Protein AF-A0A5N5MEY3-F1 (afdb_monomer_lite)

pLDDT: mean 83.25, std 23.96, range [29.81, 98.88]

Foldseek 3Di:
DAKEKEDAQQAQPDLVSLCVLLCVCVVRVHQKYKYFNNQAAPVCPVVSVVSNVDPQKDKDWQNVAPRRTGIMMIGRPVFKDWDFPDHHPFKTKTFIAGPVCNVAFTEIEMEGDADLDLVSRPVVLVVLLVVLVVCVQHKYKYWYQNNAACDLVQKDADDSDDDPSNNSVVVSCVSSQKAFFAEDEDSFFAWPPDDDRRIMTGNRITMIIHPNNCVQAVPKYKYFYDDDSDRGTMIMIDGDGCPVPDDPPPPPDPPPDDDDDDDDDDDDDDDDDDDDDDDDDDDDDDDDDDDDDDDDDDDD

Sequence (300 aa):
MISIGNWNIRGLNAPQKQKTIHDWVTKNSLDVAGLIETKVTAQKQDTTERNLCLRHWQFFNNTSSSSHGRIMVGWNSQTVQLTCIHSSPQWMTCNMHILHNPTTTPLKLTIVYGDNTTAGREALWEYIERTSVDHSAIPWLIMGDFNAVLSPDDRQGGRQDWCNHHNAFGNTIQEAELFQTPYTGMRYTWHNGHAAETSILRKLDWVFSNSAFYTSWPTAKTHFYPRYASDHSAAVTTLTNTRLGQPIHGESHPKLRSKVESSSEAVSRSSSSMHKPHLQQGQGSRPPMGGSPASGGAAS

Organism: NCBI:txid2182728

Radius of gyration: 29.38 Å; chains: 1; bounding box: 71×93×63 Å

InterPro domains:
  IPR005135 Endonuclease/exonuclease/phosphatase [PF03372] (6-232)
  IPR036691 Endonuclease/exonuclease/phosphatase superfamily [G3DSA:3.60.10.10] (1-239)
  IPR036691 Endonuclease/exonuclease/phosphatase superfamily [SSF56219] (2-239)

Secondary structure (DSSP, 8-state):
-EEEEEEE-S---SHHHHHHHHHHHHHTT-SEEEEE-----GGGHHHHHHHT--TTEEEEE-TTT-TT--EEEEEETTTEEEEEEEE-SSEEEEEEEETT-TTSPPEEEEEEE--SSTGGGHHHHHHHHHHHHHHTTS-EEEEEE-S--SSGGGEESS-----GGGHHHHHHHHHTTPEEPPEEE-SS-EE-S--GGG--EE--EEEEE-HHHHHH-TT-EEEEPPPSSSSBPPEEEEE--GGGS-------------------------------------------------------

Structure (mmCIF, N/CA/C/O backbone):
data_AF-A0A5N5MEY3-F1
#
_entry.id   AF-A0A5N5MEY3-F1
#
loop_
_atom_site.group_PDB
_atom_site.id
_atom_site.type_symbol
_atom_site.label_atom_id
_atom_site.label_alt_id
_atom_site.label_comp_id
_atom_site.label_asym_id
_atom_site.label_entity_id
_atom_site.label_seq_id
_atom_site.pdbx_PDB_ins_code
_atom_site.Cartn_x
_atom_site.Cartn_y
_atom_site.Cartn_z
_atom_site.occupancy
_atom_site.B_iso_or_equiv
_atom_site.auth_seq_id
_atom_site.auth_comp_id
_atom_site.auth_asym_id
_atom_site.auth_atom_id
_atom_site.pdbx_PDB_model_num
ATOM 1 N N . MET A 1 1 ? -16.317 -7.353 11.444 1.00 86.94 1 MET A N 1
ATOM 2 C CA . MET A 1 1 ? -15.124 -7.814 10.694 1.00 86.94 1 MET A CA 1
ATOM 3 C C . MET A 1 1 ? -14.727 -6.641 9.831 1.00 86.94 1 MET A C 1
ATOM 5 O O . MET A 1 1 ? -15.641 -5.970 9.380 1.00 86.94 1 MET A O 1
ATOM 9 N N . ILE A 1 2 ? -13.435 -6.376 9.660 1.00 94.31 2 ILE A N 1
ATOM 10 C CA . ILE A 1 2 ? -12.961 -5.283 8.804 1.00 94.31 2 ILE A CA 1
ATOM 11 C C . ILE A 1 2 ? -11.996 -5.843 7.760 1.00 94.31 2 ILE A C 1
ATOM 13 O O . ILE A 1 2 ? -11.131 -6.644 8.109 1.00 94.31 2 ILE A O 1
ATOM 17 N N . SER A 1 3 ? -12.140 -5.436 6.503 1.00 97.62 3 SER A N 1
ATOM 18 C CA . SER A 1 3 ? -11.304 -5.876 5.382 1.00 97.62 3 SER A CA 1
ATOM 19 C C . SER A 1 3 ? -10.549 -4.697 4.768 1.00 97.62 3 SER A C 1
ATOM 21 O O . SER A 1 3 ? -11.150 -3.737 4.286 1.00 97.62 3 SER A O 1
ATOM 23 N N . ILE A 1 4 ? -9.218 -4.779 4.765 1.00 98.69 4 ILE A N 1
ATOM 24 C CA . ILE A 1 4 ? -8.311 -3.731 4.286 1.00 98.69 4 ILE A CA 1
ATOM 25 C C . ILE A 1 4 ? -7.578 -4.257 3.051 1.00 98.69 4 ILE A C 1
ATOM 27 O O . ILE A 1 4 ? -6.801 -5.206 3.139 1.00 98.69 4 ILE A O 1
ATOM 31 N N . GLY A 1 5 ? -7.839 -3.664 1.890 1.00 98.56 5 GLY A N 1
ATOM 32 C CA . GLY A 1 5 ? -7.157 -3.991 0.642 1.00 98.56 5 GLY A CA 1
ATOM 33 C C . GLY A 1 5 ? -5.951 -3.093 0.370 1.00 98.56 5 GLY A C 1
ATOM 34 O O . GLY A 1 5 ? -5.950 -1.919 0.729 1.00 98.56 5 GLY A O 1
ATOM 35 N N . ASN A 1 6 ? -4.954 -3.623 -0.336 1.00 98.38 6 ASN A N 1
ATOM 36 C CA . ASN A 1 6 ? -3.861 -2.855 -0.928 1.00 98.38 6 ASN A CA 1
ATOM 37 C C . ASN A 1 6 ? -3.519 -3.386 -2.326 1.00 98.38 6 ASN A C 1
ATOM 39 O O . ASN A 1 6 ? -3.374 -4.596 -2.497 1.00 98.38 6 ASN A O 1
ATOM 43 N N . TRP A 1 7 ? -3.339 -2.507 -3.315 1.00 98.62 7 TRP A N 1
ATOM 44 C CA . TRP A 1 7 ? -2.967 -2.924 -4.668 1.00 98.62 7 TRP A CA 1
ATOM 45 C C . TRP A 1 7 ? -2.189 -1.843 -5.437 1.00 98.62 7 TRP A C 1
ATOM 47 O O . TRP A 1 7 ? -2.712 -0.753 -5.680 1.00 98.62 7 TRP A O 1
ATOM 57 N N . ASN A 1 8 ? -0.968 -2.154 -5.896 1.00 98.31 8 ASN A N 1
ATOM 58 C CA . ASN A 1 8 ? -0.339 -1.400 -6.986 1.00 98.31 8 ASN A CA 1
ATOM 59 C C . ASN A 1 8 ? -1.095 -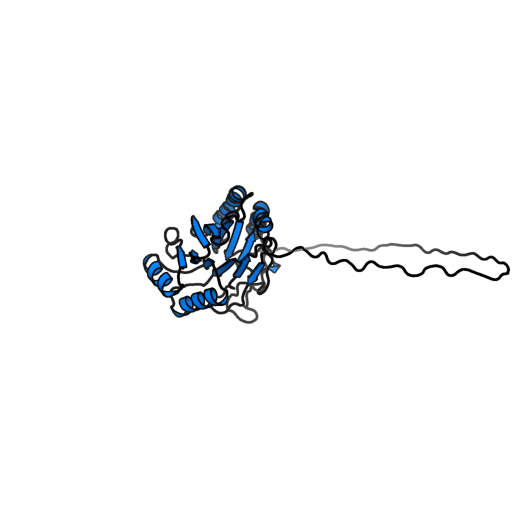1.692 -8.292 1.00 98.31 8 ASN A C 1
ATOM 61 O O . ASN A 1 8 ? -1.062 -2.804 -8.821 1.00 98.31 8 ASN A O 1
ATOM 65 N N . ILE A 1 9 ? -1.823 -0.690 -8.793 1.00 96.75 9 ILE A N 1
ATOM 66 C CA . ILE A 1 9 ? -2.731 -0.827 -9.938 1.00 96.75 9 ILE A CA 1
ATOM 67 C C . ILE A 1 9 ? -2.099 -0.368 -11.259 1.00 96.75 9 ILE A C 1
ATOM 69 O O . ILE A 1 9 ? -2.717 -0.538 -12.309 1.00 96.75 9 ILE A O 1
ATOM 73 N N . ARG A 1 10 ? -0.885 0.212 -11.250 1.00 94.75 10 ARG A N 1
ATOM 74 C CA . ARG A 1 10 ? -0.214 0.804 -12.432 1.00 94.75 10 ARG A CA 1
ATOM 75 C C . ARG A 1 10 ? -1.146 1.684 -13.285 1.00 94.75 10 ARG A C 1
ATOM 77 O O . ARG A 1 10 ? -1.347 1.448 -14.481 1.00 94.75 10 ARG A O 1
ATOM 84 N N . GLY A 1 11 ? -1.718 2.712 -12.678 1.00 94.88 11 GLY A N 1
ATOM 85 C CA . GLY A 1 11 ? -2.562 3.714 -13.323 1.00 94.88 11 GLY A CA 1
ATOM 86 C C . GLY A 1 11 ? -4.061 3.454 -13.161 1.00 94.88 11 GLY A C 1
ATOM 87 O O . GLY A 1 11 ? -4.524 2.342 -13.379 1.00 94.88 11 GLY A O 1
ATOM 88 N N . LEU A 1 12 ? -4.825 4.500 -12.840 1.00 95.75 12 LEU A N 1
ATOM 89 C CA . LEU A 1 12 ? -6.264 4.459 -12.542 1.00 95.75 12 LEU A CA 1
ATOM 90 C C . LEU A 1 12 ? -7.098 5.398 -13.443 1.00 95.75 12 LEU A C 1
ATOM 92 O O . LEU A 1 12 ? -8.306 5.513 -13.287 1.00 95.75 12 LEU A O 1
ATOM 96 N N . ASN A 1 13 ? -6.478 6.054 -14.431 1.00 94.12 13 ASN A N 1
ATOM 97 C CA . ASN A 1 13 ? -7.169 6.974 -15.353 1.00 94.12 13 ASN A CA 1
ATOM 98 C C . ASN A 1 13 ? -8.169 6.275 -16.304 1.00 94.12 13 ASN A C 1
ATOM 100 O O . ASN A 1 13 ? -9.044 6.939 -16.852 1.00 94.12 13 ASN A O 1
ATOM 104 N N . ALA A 1 14 ? -8.016 4.970 -16.556 1.00 96.25 14 ALA A N 1
ATOM 105 C CA . ALA A 1 14 ? -8.842 4.235 -17.517 1.00 96.25 14 ALA A CA 1
ATOM 106 C C . ALA A 1 14 ? -10.164 3.757 -16.875 1.00 96.25 14 ALA A C 1
ATOM 108 O O . ALA A 1 14 ? -10.099 3.074 -15.847 1.00 96.25 14 ALA A O 1
ATOM 109 N N . PRO A 1 15 ? -11.344 3.998 -17.488 1.00 96.62 15 PRO A N 1
ATOM 110 C CA . PRO A 1 15 ? -12.636 3.560 -16.945 1.00 96.62 15 PRO A CA 1
ATOM 111 C C . PRO A 1 15 ? -12.721 2.053 -16.669 1.00 96.62 15 PRO A C 1
ATOM 113 O O . PRO A 1 15 ? -13.314 1.628 -15.682 1.00 96.62 15 PRO A O 1
ATOM 116 N N . GLN A 1 1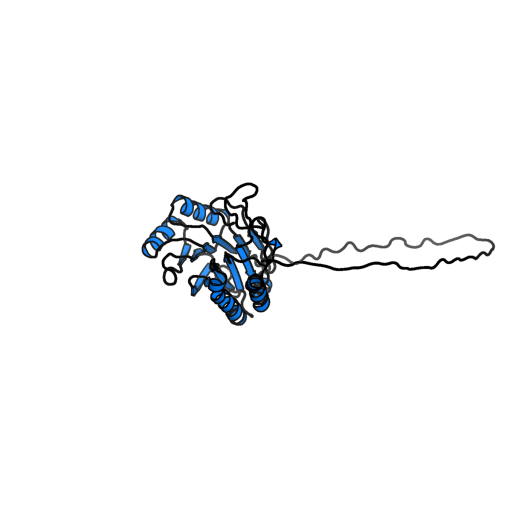6 ? -12.068 1.226 -17.491 1.00 96.44 16 GLN A N 1
ATOM 117 C CA . GLN A 1 16 ? -11.995 -0.221 -17.284 1.00 96.44 16 GLN A CA 1
ATOM 118 C C . GLN A 1 16 ? -11.259 -0.569 -15.981 1.00 96.44 16 GLN A C 1
ATOM 120 O O . GLN A 1 16 ? -11.732 -1.425 -15.240 1.00 96.44 16 GLN A O 1
ATOM 125 N N . LYS A 1 17 ? -10.160 0.130 -15.653 1.00 96.06 17 LYS A N 1
ATOM 126 C CA . LYS A 1 17 ? -9.453 -0.054 -14.374 1.00 96.06 17 LYS A CA 1
ATOM 127 C C . LYS A 1 17 ? -10.241 0.508 -13.189 1.00 96.06 17 LYS A C 1
ATOM 129 O O . LYS A 1 17 ? -10.230 -0.107 -12.129 1.00 96.06 17 LYS A O 1
ATOM 134 N N . GLN A 1 18 ? -10.972 1.611 -13.368 1.00 97.88 18 GLN A N 1
ATOM 135 C CA . GLN A 1 18 ? -11.888 2.146 -12.347 1.00 97.88 18 GLN A CA 1
ATOM 136 C C . GLN A 1 18 ? -12.976 1.115 -12.003 1.00 97.88 18 GLN A C 1
ATOM 138 O O . GLN A 1 18 ? -13.164 0.791 -10.831 1.00 97.88 18 GLN A O 1
ATOM 143 N N . LYS A 1 19 ? -13.589 0.489 -13.021 1.00 97.94 19 LYS A N 1
ATOM 144 C CA . LYS A 1 19 ? -14.508 -0.641 -12.831 1.00 97.94 19 LYS A CA 1
ATOM 145 C C . LYS A 1 19 ? -13.826 -1.835 -12.152 1.00 97.94 19 LYS A C 1
ATOM 147 O O . LYS A 1 19 ? -14.401 -2.421 -11.246 1.00 97.94 19 LYS A O 1
ATOM 152 N N . THR A 1 20 ? -12.600 -2.193 -12.537 1.00 98.12 20 THR A N 1
ATOM 153 C CA . THR A 1 20 ? -11.861 -3.275 -11.865 1.00 98.12 20 THR A CA 1
ATOM 154 C C . THR A 1 20 ? -11.654 -3.010 -10.371 1.00 98.12 20 THR A C 1
ATOM 156 O O . THR A 1 20 ? -11.799 -3.934 -9.574 1.00 98.12 20 THR A O 1
ATOM 159 N N . ILE A 1 21 ? -11.358 -1.768 -9.974 1.00 98.44 21 ILE A N 1
ATOM 160 C CA . ILE A 1 21 ? 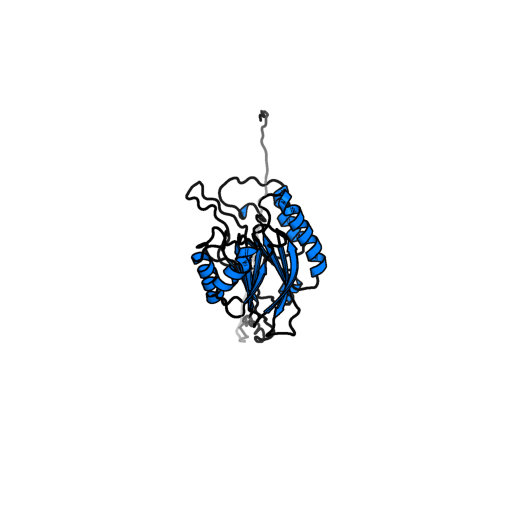-11.257 -1.395 -8.557 1.00 98.44 21 ILE A CA 1
ATOM 161 C C . ILE A 1 21 ? -12.618 -1.478 -7.860 1.00 98.44 21 ILE A C 1
ATOM 163 O O . ILE A 1 21 ? -12.681 -2.060 -6.780 1.00 98.44 21 ILE A O 1
ATOM 167 N N . HIS A 1 22 ? -13.696 -0.980 -8.477 1.00 98.56 22 HIS A N 1
ATOM 168 C CA . HIS A 1 22 ? -15.060 -1.147 -7.961 1.00 98.56 22 HIS A CA 1
ATOM 169 C C . HIS A 1 22 ? -15.382 -2.627 -7.700 1.00 98.56 22 HIS A C 1
ATOM 171 O O . HIS A 1 22 ? -15.713 -3.012 -6.581 1.00 98.56 22 HIS A O 1
ATOM 177 N N . ASP A 1 23 ? -15.204 -3.475 -8.714 1.00 98.38 23 ASP A N 1
ATOM 178 C CA . ASP A 1 23 ? -15.539 -4.896 -8.645 1.00 98.38 23 ASP A CA 1
ATOM 179 C C . ASP A 1 23 ? -14.657 -5.634 -7.621 1.00 98.38 23 ASP A C 1
ATOM 181 O O . ASP A 1 23 ? -15.148 -6.507 -6.906 1.00 98.38 23 ASP A O 1
ATOM 185 N N . TRP A 1 24 ? -13.376 -5.266 -7.489 1.00 98.44 24 TRP A N 1
ATOM 186 C CA . TRP A 1 24 ? -12.479 -5.794 -6.454 1.00 98.44 24 TRP A CA 1
ATOM 187 C C . TRP A 1 24 ? -12.907 -5.377 -5.041 1.00 98.44 24 TRP A C 1
ATOM 189 O O . TRP A 1 24 ? -12.977 -6.236 -4.160 1.00 98.44 24 TRP A O 1
ATOM 199 N N . VAL A 1 25 ? -13.239 -4.101 -4.825 1.00 98.62 25 VAL A N 1
ATOM 200 C CA . VAL A 1 25 ? -13.726 -3.580 -3.539 1.00 98.62 25 VAL A CA 1
ATOM 201 C C . VAL A 1 25 ? -15.030 -4.266 -3.132 1.00 98.62 25 VAL A C 1
ATOM 203 O O . VAL A 1 25 ? -15.124 -4.795 -2.024 1.00 98.62 25 VAL A O 1
ATOM 206 N N . THR A 1 26 ? -16.014 -4.319 -4.034 1.00 98.25 26 THR A N 1
ATOM 207 C CA . THR A 1 26 ? -17.329 -4.916 -3.767 1.00 98.25 26 THR A CA 1
ATOM 208 C C . THR A 1 26 ? -17.238 -6.423 -3.547 1.00 98.25 26 THR A C 1
ATOM 210 O O . THR A 1 26 ? -17.801 -6.929 -2.581 1.00 98.25 26 THR A O 1
ATOM 213 N N . LYS A 1 27 ? -16.500 -7.160 -4.392 1.00 97.81 27 LYS A N 1
ATOM 214 C CA . LYS A 1 27 ? -16.375 -8.626 -4.283 1.00 97.81 27 LYS A CA 1
ATOM 215 C C . LYS A 1 27 ? -15.695 -9.078 -2.989 1.00 97.81 27 LYS A C 1
ATOM 217 O O . LYS A 1 27 ? -16.004 -10.159 -2.498 1.00 97.81 27 LYS A O 1
ATOM 222 N N . ASN A 1 28 ? -14.763 -8.283 -2.465 1.00 97.69 28 ASN A N 1
ATOM 223 C CA . ASN A 1 28 ? -14.044 -8.594 -1.228 1.00 97.69 28 ASN A CA 1
ATOM 224 C C . ASN A 1 28 ? -14.663 -7.940 0.015 1.00 97.69 28 ASN A C 1
ATOM 226 O O . ASN A 1 28 ? -14.117 -8.107 1.105 1.00 97.69 28 ASN A O 1
ATOM 230 N N . SER A 1 29 ? -15.773 -7.207 -0.140 1.00 97.44 29 SER A N 1
ATOM 231 C CA . SER A 1 29 ? -16.411 -6.424 0.925 1.00 97.44 29 SER A CA 1
ATOM 232 C C . SER A 1 29 ? -15.393 -5.579 1.696 1.00 97.44 29 SER A C 1
ATOM 234 O O . SER A 1 29 ? -15.294 -5.681 2.918 1.00 97.44 29 SER A O 1
ATOM 236 N N . LEU A 1 30 ? -14.571 -4.811 0.972 1.00 98.50 30 LEU A N 1
ATOM 237 C CA . LEU A 1 30 ? -13.547 -3.978 1.601 1.00 98.50 30 LEU A CA 1
ATOM 238 C C . LEU A 1 30 ? -14.177 -2.804 2.355 1.00 98.50 30 LEU A C 1
ATOM 240 O O . LEU A 1 30 ? -15.145 -2.198 1.899 1.00 98.50 30 LEU A O 1
ATOM 244 N N . ASP A 1 31 ? -13.560 -2.452 3.476 1.00 98.12 31 ASP A N 1
ATOM 245 C CA . ASP A 1 31 ? -13.840 -1.242 4.248 1.00 98.12 31 ASP A CA 1
ATOM 246 C C . ASP A 1 31 ? -12.818 -0.142 3.954 1.00 98.12 31 ASP A C 1
ATOM 248 O O . ASP A 1 31 ? -13.120 1.040 4.088 1.00 98.12 31 ASP A O 1
ATOM 252 N N . VAL A 1 32 ? -11.603 -0.535 3.558 1.00 98.75 32 VAL A N 1
ATOM 253 C CA . VAL A 1 32 ? -10.487 0.352 3.211 1.00 98.75 32 VAL A CA 1
ATOM 254 C C . VAL A 1 32 ? -9.756 -0.217 1.994 1.00 98.75 32 VAL A C 1
ATOM 256 O O . VAL A 1 32 ? -9.577 -1.431 1.895 1.00 98.75 32 VAL A O 1
ATOM 259 N N . ALA A 1 33 ? -9.305 0.643 1.080 1.00 98.69 33 ALA A N 1
ATOM 260 C CA . ALA A 1 33 ? -8.470 0.268 -0.059 1.00 98.69 33 ALA A CA 1
ATOM 261 C C . ALA A 1 33 ? -7.314 1.261 -0.267 1.00 98.69 33 ALA A C 1
ATOM 263 O O . ALA A 1 33 ? -7.532 2.418 -0.627 1.00 98.69 33 ALA A O 1
ATOM 264 N N . GLY A 1 34 ? -6.080 0.785 -0.093 1.00 98.62 34 GLY A N 1
ATOM 265 C CA . GLY A 1 34 ? -4.868 1.443 -0.576 1.00 98.62 34 GLY A CA 1
ATOM 266 C C . GLY A 1 34 ? -4.642 1.139 -2.059 1.00 98.62 34 GLY A C 1
ATOM 267 O O . GLY A 1 34 ? -4.554 -0.022 -2.458 1.00 98.62 34 GLY A O 1
ATOM 268 N N . LEU A 1 35 ? -4.548 2.177 -2.884 1.00 98.38 35 LEU A N 1
ATOM 269 C CA . LEU A 1 35 ? -4.280 2.091 -4.318 1.00 98.38 35 LEU A CA 1
ATOM 270 C C . LEU A 1 35 ? -2.942 2.772 -4.612 1.00 98.38 35 LEU A C 1
ATOM 272 O O . LEU A 1 35 ? -2.762 3.960 -4.333 1.00 98.38 35 LEU A O 1
ATOM 276 N N . ILE A 1 36 ? -2.009 2.012 -5.179 1.00 97.94 36 ILE A N 1
ATOM 277 C CA . ILE A 1 36 ? -0.628 2.435 -5.437 1.00 97.94 36 ILE A CA 1
ATOM 278 C C . ILE A 1 36 ? -0.389 2.585 -6.947 1.00 97.94 36 ILE A C 1
ATOM 280 O O . ILE A 1 36 ? -1.011 1.910 -7.768 1.00 97.94 36 ILE A O 1
ATOM 284 N N . GLU A 1 37 ? 0.489 3.520 -7.309 1.00 95.81 37 GLU A N 1
ATOM 285 C CA . GLU A 1 37 ? 0.709 4.023 -8.665 1.00 95.81 37 GLU A CA 1
ATOM 286 C C . GLU A 1 37 ? -0.586 4.433 -9.377 1.00 95.81 37 GLU A C 1
ATOM 288 O O . GLU A 1 37 ? -0.791 4.093 -10.542 1.00 95.81 37 GLU A O 1
ATOM 293 N N . THR A 1 38 ? -1.481 5.189 -8.732 1.00 94.81 38 THR A N 1
ATOM 294 C CA . THR A 1 38 ? -2.735 5.582 -9.406 1.00 94.81 38 THR A CA 1
ATOM 295 C C . THR A 1 38 ? -2.487 6.461 -10.639 1.00 94.81 38 THR A C 1
ATOM 297 O O . THR A 1 38 ? -3.263 6.403 -11.595 1.00 94.81 38 THR A O 1
ATOM 300 N N . LYS A 1 39 ? -1.376 7.214 -10.687 1.00 93.25 39 LYS A N 1
ATOM 301 C CA . LYS A 1 39 ? -0.991 8.080 -11.824 1.00 93.25 39 LYS A CA 1
ATOM 302 C C . LYS A 1 39 ? -2.080 9.121 -12.145 1.00 93.25 39 LYS A C 1
ATOM 304 O O . LYS A 1 39 ? -2.206 9.563 -13.289 1.00 93.25 39 LYS A O 1
ATOM 309 N N . VAL A 1 40 ? -2.907 9.471 -11.157 1.00 93.00 40 VAL A N 1
ATOM 310 C CA . VAL A 1 40 ? -3.990 10.454 -11.271 1.00 93.00 40 VAL A CA 1
ATOM 311 C C . VAL A 1 40 ? -3.468 11.806 -10.796 1.00 93.00 40 VAL A C 1
ATOM 313 O O . VAL A 1 40 ? -3.015 11.952 -9.663 1.00 93.00 40 VAL A O 1
ATOM 316 N N . THR A 1 41 ? -3.521 12.810 -11.669 1.00 92.19 41 THR A N 1
ATOM 317 C CA . THR A 1 41 ? -3.127 14.180 -11.315 1.00 92.19 41 THR A CA 1
ATOM 318 C C . THR A 1 41 ? -4.207 14.846 -10.462 1.00 92.19 41 THR A C 1
ATOM 320 O O . THR A 1 41 ? -5.375 14.463 -10.535 1.00 92.19 41 THR A O 1
ATOM 323 N N . ALA A 1 42 ? -3.847 15.881 -9.696 1.00 91.19 42 ALA A N 1
ATOM 324 C CA . ALA A 1 42 ? -4.776 16.602 -8.817 1.00 91.19 42 ALA A CA 1
ATOM 325 C C . ALA A 1 42 ? -6.083 17.024 -9.525 1.00 91.19 42 ALA A C 1
ATOM 327 O O . ALA A 1 42 ? -7.168 16.849 -8.984 1.00 91.19 42 ALA A O 1
ATOM 328 N N . GLN A 1 43 ? -5.994 17.479 -10.781 1.00 91.88 43 GLN A N 1
ATOM 329 C CA . GLN A 1 43 ? -7.139 17.916 -11.595 1.00 91.88 43 GLN A CA 1
ATOM 330 C C . GLN A 1 43 ? -8.117 16.783 -11.962 1.00 91.88 43 GLN A C 1
ATOM 332 O O . GLN A 1 43 ? -9.222 17.054 -12.424 1.00 91.88 43 GLN A O 1
ATOM 337 N N . LYS A 1 44 ? -7.708 15.516 -11.817 1.00 92.81 44 LYS A N 1
ATOM 338 C CA . LYS A 1 44 ? -8.498 14.330 -12.177 1.00 92.81 44 LYS A CA 1
ATOM 339 C C . LYS A 1 44 ? -8.957 13.501 -10.976 1.00 92.81 44 LYS A C 1
ATOM 341 O O . LYS A 1 44 ? -9.685 12.534 -11.206 1.00 92.81 44 LYS A O 1
ATOM 346 N N . GLN A 1 45 ? -8.562 13.844 -9.745 1.00 92.31 45 GLN A N 1
ATOM 347 C CA . GLN A 1 45 ? -8.893 13.051 -8.551 1.00 92.31 45 GLN A CA 1
ATOM 348 C C . GLN A 1 45 ? -10.402 12.971 -8.343 1.00 92.31 45 GLN A C 1
ATOM 350 O O . GLN A 1 45 ? -10.978 11.909 -8.546 1.00 92.31 45 GLN A O 1
ATOM 355 N N . ASP A 1 46 ? -11.045 14.114 -8.121 1.00 93.88 46 ASP A N 1
ATOM 356 C CA . ASP A 1 46 ? -12.495 14.324 -8.083 1.00 93.88 46 ASP A CA 1
ATOM 357 C C . ASP A 1 46 ? -13.307 13.472 -9.076 1.00 93.88 46 ASP A C 1
ATOM 359 O O . ASP A 1 46 ? -14.308 12.847 -8.727 1.00 93.88 46 ASP A O 1
ATOM 363 N N . THR A 1 47 ? -12.899 13.459 -10.347 1.00 96.38 47 THR A N 1
ATOM 364 C CA . THR A 1 47 ? -13.593 12.707 -11.403 1.00 96.38 47 THR A CA 1
ATOM 365 C C . THR A 1 47 ? -13.300 11.212 -11.311 1.00 96.38 47 THR A C 1
ATOM 367 O O . THR A 1 47 ? -14.199 10.401 -11.508 1.00 96.38 47 THR A O 1
ATOM 370 N N . THR A 1 48 ? -12.065 10.834 -10.983 1.00 95.75 48 THR A N 1
ATOM 371 C CA . THR A 1 48 ? -11.671 9.429 -10.814 1.00 95.75 48 THR A CA 1
ATOM 372 C C . THR A 1 48 ? -12.375 8.802 -9.614 1.00 95.75 48 THR A C 1
ATOM 374 O O . THR A 1 48 ? -12.956 7.732 -9.755 1.00 95.75 48 THR A O 1
ATOM 377 N N . GLU A 1 49 ? -12.384 9.485 -8.469 1.00 96.44 49 GLU A N 1
ATOM 378 C CA . GLU A 1 49 ? -13.032 9.054 -7.226 1.00 96.44 49 GLU A CA 1
ATOM 379 C C . GLU A 1 49 ? -14.544 8.854 -7.425 1.00 96.44 49 GLU A C 1
ATOM 381 O O . GLU A 1 49 ? -15.078 7.807 -7.057 1.00 96.44 49 GLU A O 1
ATOM 386 N N . ARG A 1 50 ? -15.230 9.784 -8.111 1.00 96.56 50 ARG A N 1
ATOM 387 C CA . ARG A 1 50 ? -16.644 9.607 -8.501 1.00 96.56 50 ARG A CA 1
ATOM 388 C C . ARG A 1 50 ? -16.848 8.412 -9.435 1.00 96.56 50 ARG A C 1
ATOM 390 O O . ARG A 1 50 ? -17.784 7.643 -9.229 1.00 96.56 50 ARG A O 1
ATOM 397 N N . ASN A 1 51 ? -15.973 8.227 -10.425 1.00 97.44 51 ASN A N 1
ATOM 398 C CA . ASN A 1 51 ? -16.069 7.127 -11.389 1.00 97.44 51 ASN A CA 1
ATOM 399 C C . ASN A 1 51 ? -15.777 5.739 -10.792 1.00 97.44 51 ASN A C 1
ATOM 401 O O . ASN A 1 51 ? -16.129 4.736 -11.412 1.00 97.44 51 ASN A O 1
ATOM 405 N N . LEU A 1 52 ? -15.173 5.649 -9.599 1.00 97.50 52 LEU A N 1
ATOM 406 C CA . LEU A 1 52 ? -15.115 4.388 -8.851 1.00 97.50 52 LEU A CA 1
ATOM 407 C C . LEU A 1 52 ? -16.512 3.918 -8.410 1.00 97.50 52 LEU A C 1
ATOM 409 O O . LEU A 1 52 ? -16.675 2.743 -8.106 1.00 97.50 52 LEU A O 1
ATOM 413 N N . CYS A 1 53 ? -17.522 4.799 -8.379 1.00 97.12 53 CYS A N 1
ATOM 414 C CA . CYS A 1 53 ? -18.919 4.482 -8.047 1.00 97.12 53 CYS A CA 1
ATOM 415 C C . CYS A 1 53 ? -19.132 3.824 -6.664 1.00 97.12 53 CYS A C 1
ATOM 417 O O . CYS A 1 53 ? -20.182 3.234 -6.400 1.00 97.12 53 CYS A O 1
ATOM 419 N N . LEU A 1 54 ? -18.157 3.951 -5.759 1.00 97.62 54 LEU A N 1
ATOM 420 C CA . LEU A 1 54 ? -18.184 3.363 -4.423 1.00 97.62 54 LEU A CA 1
ATOM 421 C C . LEU A 1 54 ? -19.030 4.223 -3.468 1.00 97.62 54 LEU A C 1
ATOM 423 O O . LEU A 1 54 ? -18.643 5.318 -3.058 1.00 97.62 54 LEU A O 1
ATOM 427 N N . ARG A 1 55 ? -20.225 3.735 -3.117 1.00 95.94 55 ARG A N 1
ATOM 428 C CA . ARG A 1 55 ? -21.174 4.463 -2.256 1.00 95.94 55 ARG A CA 1
ATOM 429 C C . ARG A 1 55 ? -20.644 4.609 -0.833 1.00 95.94 55 ARG A C 1
ATOM 431 O O . ARG A 1 55 ? -20.215 3.626 -0.244 1.00 95.94 55 ARG A O 1
ATOM 438 N N . HIS A 1 56 ? -20.762 5.814 -0.276 1.00 96.81 56 HIS A N 1
ATOM 439 C CA . HIS A 1 56 ? -20.255 6.184 1.054 1.00 96.81 56 HIS A CA 1
ATOM 440 C C . HIS A 1 56 ? -18.727 6.116 1.199 1.00 96.81 56 HIS A C 1
ATOM 442 O O . HIS A 1 56 ? -18.219 6.192 2.315 1.00 96.81 56 HIS A O 1
ATOM 448 N N . TRP A 1 57 ? -17.977 6.020 0.097 1.00 98.38 57 TRP A N 1
ATOM 449 C CA . TRP A 1 57 ? -16.523 6.086 0.172 1.00 98.38 57 TRP A CA 1
ATOM 450 C C . TRP A 1 57 ? -16.014 7.525 0.213 1.00 98.38 57 TRP A C 1
ATOM 452 O O . TRP A 1 57 ? -16.533 8.412 -0.465 1.00 98.38 57 TRP A O 1
ATOM 462 N N . GLN A 1 58 ? -14.983 7.734 1.024 1.00 98.31 58 GLN A N 1
ATOM 463 C CA . GLN A 1 58 ? -14.157 8.936 1.073 1.00 98.31 58 GLN A CA 1
ATOM 464 C C . GLN A 1 58 ? -12.719 8.557 0.713 1.00 98.31 58 GLN A C 1
ATOM 466 O O . GLN A 1 58 ? -12.348 7.386 0.817 1.00 98.31 58 GLN A O 1
ATOM 471 N N . PHE A 1 59 ? -11.920 9.529 0.269 1.00 97.56 59 PHE A N 1
ATOM 472 C CA . PHE A 1 59 ? -10.572 9.289 -0.240 1.00 97.56 59 PHE A CA 1
ATOM 473 C C . PHE A 1 59 ? -9.572 10.330 0.270 1.00 97.56 59 PHE A C 1
ATOM 475 O O . PHE A 1 59 ? -9.870 11.517 0.385 1.00 97.56 59 PHE A O 1
ATOM 482 N N . PHE A 1 60 ? -8.352 9.867 0.530 1.00 96.12 60 PHE A N 1
ATOM 483 C CA . PHE A 1 60 ? -7.149 10.687 0.596 1.00 96.12 60 PHE A CA 1
ATOM 484 C C . PHE A 1 60 ? -6.260 10.352 -0.600 1.00 96.12 60 PHE A C 1
ATOM 486 O O . PHE A 1 60 ? -6.238 9.213 -1.068 1.00 96.12 60 PHE A O 1
ATOM 493 N N . ASN A 1 61 ? -5.473 11.313 -1.073 1.00 94.62 61 ASN A N 1
ATOM 494 C CA . ASN A 1 61 ? -4.457 11.078 -2.093 1.00 94.62 61 ASN A CA 1
ATOM 495 C C . ASN A 1 61 ? -3.226 11.966 -1.844 1.00 94.62 61 ASN A C 1
ATOM 497 O O . ASN A 1 61 ? -3.326 13.016 -1.210 1.00 94.62 61 ASN A O 1
ATOM 501 N N . ASN A 1 62 ? -2.051 11.538 -2.313 1.00 93.44 62 ASN A N 1
ATOM 502 C CA . ASN A 1 62 ? -0.790 12.252 -2.085 1.00 93.44 62 ASN A CA 1
ATOM 503 C C . ASN A 1 62 ? -0.382 13.178 -3.250 1.00 93.44 62 ASN A C 1
ATOM 505 O O . ASN A 1 62 ? 0.815 13.337 -3.503 1.00 93.44 62 ASN A O 1
ATOM 509 N N . THR A 1 63 ? -1.322 13.803 -3.983 1.00 87.31 63 THR A N 1
ATOM 510 C CA . THR A 1 63 ? -0.939 14.712 -5.092 1.00 87.31 63 THR A CA 1
ATOM 511 C C . THR A 1 63 ? -0.287 16.010 -4.628 1.00 87.31 63 THR A C 1
ATOM 513 O O . THR A 1 63 ? 0.471 16.609 -5.382 1.00 87.31 63 THR A O 1
ATOM 516 N N . SER A 1 64 ? -0.530 16.433 -3.385 1.00 79.88 64 SER A N 1
ATOM 517 C CA . SER A 1 64 ? 0.208 17.536 -2.751 1.00 79.88 64 SER A CA 1
ATOM 518 C C . SER A 1 64 ? 1.684 17.192 -2.514 1.00 79.88 64 SER A C 1
ATOM 520 O O . SER A 1 64 ? 2.533 18.076 -2.547 1.00 79.88 64 SER A O 1
ATOM 522 N N . SER A 1 65 ? 1.995 15.907 -2.310 1.00 76.56 65 SER A N 1
ATOM 523 C CA . SER A 1 65 ? 3.355 15.394 -2.110 1.00 76.56 65 SER A CA 1
ATOM 524 C C . SER A 1 65 ? 3.990 14.843 -3.396 1.00 76.56 65 SER A C 1
ATOM 526 O O . SER A 1 65 ? 5.195 14.625 -3.428 1.00 76.56 65 SER A O 1
ATOM 528 N N . SER A 1 66 ? 3.215 14.563 -4.450 1.00 72.38 66 SER A N 1
ATOM 529 C CA . SER A 1 66 ? 3.712 13.943 -5.686 1.00 72.38 66 SER A CA 1
ATOM 530 C C . SER A 1 66 ? 2.935 14.397 -6.925 1.00 72.38 66 SER A C 1
ATOM 532 O O . SER A 1 66 ? 1.716 14.266 -6.998 1.00 72.38 66 SER A O 1
ATOM 534 N N . SER A 1 67 ? 3.644 14.855 -7.960 1.00 66.69 67 SER A N 1
ATOM 535 C CA . SER A 1 67 ? 3.052 15.444 -9.178 1.00 66.69 67 SER A CA 1
ATOM 536 C C . SER A 1 67 ? 2.088 14.536 -9.958 1.00 66.69 67 SER A C 1
ATOM 538 O O . SER A 1 67 ? 1.320 15.022 -10.785 1.00 66.69 67 SER A O 1
ATOM 540 N N . HIS A 1 68 ? 2.112 13.227 -9.695 1.00 66.44 68 HIS A N 1
ATOM 541 C CA . HIS A 1 68 ? 1.335 12.218 -10.413 1.00 66.44 68 HIS A CA 1
ATOM 542 C C . HIS A 1 68 ? 0.357 11.427 -9.531 1.00 66.44 68 HIS A C 1
ATOM 544 O O . HIS A 1 68 ? -0.264 10.511 -10.054 1.00 66.44 68 HIS A O 1
ATOM 550 N N . GLY A 1 69 ? 0.238 11.718 -8.227 1.00 78.56 69 GLY A N 1
ATOM 551 C CA . GLY A 1 69 ? -0.622 10.950 -7.316 1.00 78.56 69 GLY A CA 1
ATOM 552 C C . GLY A 1 69 ? -0.215 9.475 -7.253 1.00 78.56 69 GLY A C 1
ATOM 553 O O . GLY A 1 69 ? -0.767 8.620 -7.946 1.00 78.56 69 GLY A O 1
ATOM 554 N N . ARG A 1 70 ? 0.806 9.159 -6.453 1.00 91.56 70 ARG A N 1
ATOM 555 C CA . ARG A 1 70 ? 1.292 7.776 -6.321 1.00 91.56 70 ARG A CA 1
ATOM 556 C C . ARG A 1 70 ? 0.397 6.923 -5.428 1.00 91.56 70 ARG A C 1
ATOM 558 O O . ARG A 1 70 ? 0.191 5.762 -5.753 1.00 91.56 70 ARG A O 1
ATOM 565 N N . ILE A 1 71 ? -0.128 7.481 -4.340 1.00 97.19 71 ILE A N 1
ATOM 566 C CA . ILE A 1 71 ? -0.905 6.759 -3.327 1.00 97.19 71 ILE A CA 1
ATOM 567 C C . ILE A 1 71 ? -2.271 7.428 -3.177 1.00 97.19 71 ILE A C 1
ATOM 569 O O . ILE A 1 71 ? -2.361 8.646 -3.001 1.00 97.19 71 ILE A O 1
ATOM 573 N N . MET A 1 72 ? -3.321 6.613 -3.217 1.00 97.50 72 MET A N 1
ATOM 574 C CA . MET A 1 72 ? -4.688 6.964 -2.840 1.00 97.50 72 MET A CA 1
ATOM 575 C C . MET A 1 72 ? -5.167 5.966 -1.784 1.00 97.50 72 MET A C 1
ATOM 577 O O . MET A 1 72 ? -4.918 4.770 -1.914 1.00 97.50 72 MET A O 1
ATOM 581 N N . VAL A 1 73 ? -5.850 6.440 -0.747 1.00 98.44 73 VAL A N 1
ATOM 582 C CA . VAL A 1 73 ? -6.429 5.601 0.308 1.00 98.44 73 VAL A CA 1
ATOM 583 C C . VAL A 1 73 ? -7.910 5.924 0.405 1.00 98.44 73 VAL A C 1
ATOM 585 O O . VAL A 1 73 ? -8.280 7.012 0.839 1.00 98.44 73 VAL A O 1
ATOM 588 N N . GLY A 1 74 ? -8.746 4.990 -0.040 1.00 98.31 74 GLY A N 1
ATOM 589 C CA . GLY A 1 74 ? -10.198 5.072 0.079 1.00 98.31 74 GLY A CA 1
ATOM 590 C C . GLY A 1 74 ? -10.713 4.302 1.289 1.00 98.31 74 GLY A C 1
ATOM 591 O O . GLY A 1 74 ? -10.119 3.289 1.660 1.00 98.31 74 GLY A O 1
ATOM 592 N N . TRP A 1 75 ? -11.824 4.734 1.880 1.00 98.69 75 TRP A N 1
ATOM 593 C CA . TRP A 1 75 ? -12.525 3.977 2.920 1.00 98.69 75 TRP A CA 1
ATOM 594 C C . TRP A 1 75 ? -14.035 4.206 2.897 1.00 98.69 75 TRP A C 1
ATOM 596 O O . TRP A 1 75 ? -14.501 5.285 2.538 1.00 98.69 75 TRP A O 1
ATOM 606 N N . ASN A 1 76 ? -14.794 3.205 3.341 1.00 98.31 76 ASN A N 1
ATOM 607 C CA . ASN A 1 76 ? -16.227 3.307 3.582 1.00 98.31 76 ASN A CA 1
ATOM 608 C C . ASN A 1 76 ? -16.493 4.060 4.898 1.00 98.31 76 ASN A C 1
ATOM 610 O O . ASN A 1 76 ? -16.255 3.531 5.987 1.00 98.31 76 ASN A O 1
ATOM 614 N N . SER A 1 77 ? -17.041 5.273 4.807 1.00 97.56 77 SER A N 1
ATOM 615 C CA . SER A 1 77 ? -17.313 6.135 5.967 1.00 97.56 77 SER A CA 1
ATOM 616 C C . SER A 1 77 ? -18.434 5.633 6.888 1.00 97.56 77 SER A C 1
ATOM 618 O O . SER A 1 77 ? -18.649 6.208 7.952 1.00 97.56 77 SER A O 1
ATOM 620 N N . GLN A 1 78 ? -19.141 4.555 6.523 1.00 96.44 78 GLN A N 1
ATOM 621 C CA . GLN A 1 78 ? -20.127 3.902 7.396 1.00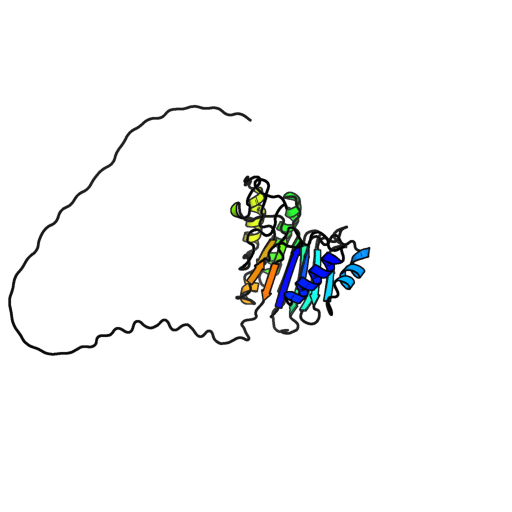 96.44 78 GLN A CA 1
ATOM 622 C C . GLN A 1 78 ? -19.516 2.848 8.329 1.00 96.44 78 GLN A C 1
ATOM 624 O O . GLN A 1 78 ? -20.117 2.529 9.355 1.00 96.44 78 GLN A O 1
ATOM 629 N N . THR A 1 79 ? -18.344 2.294 8.003 1.00 95.56 79 THR A N 1
ATOM 630 C CA . THR A 1 79 ? -17.703 1.226 8.796 1.00 95.56 79 THR A CA 1
ATOM 631 C C . THR A 1 79 ? -16.407 1.682 9.458 1.00 95.56 79 THR A C 1
ATOM 633 O O . THR A 1 79 ? -16.077 1.212 10.552 1.00 95.56 79 THR A O 1
ATOM 636 N N . VAL A 1 80 ? -15.703 2.633 8.842 1.00 95.94 80 VAL A N 1
ATOM 637 C CA . VAL A 1 80 ? -14.396 3.137 9.270 1.00 95.94 80 VAL A CA 1
ATOM 638 C C . VAL A 1 80 ? -14.369 4.665 9.192 1.00 95.94 80 VAL A C 1
ATOM 640 O O . VAL A 1 80 ? -14.915 5.252 8.266 1.00 95.94 80 VAL A O 1
ATOM 643 N N . GLN A 1 81 ? -13.673 5.318 10.122 1.00 96.44 81 GLN A N 1
ATOM 644 C CA . GLN A 1 81 ? -13.194 6.689 9.940 1.00 96.44 81 GLN A CA 1
ATOM 645 C C . GLN A 1 81 ? -11.672 6.672 9.808 1.00 96.44 81 GLN A C 1
ATOM 647 O O . GLN A 1 81 ? -10.980 6.184 10.706 1.00 96.44 81 GLN A O 1
ATOM 652 N N . LEU A 1 82 ? -11.154 7.232 8.711 1.00 97.44 82 LEU A N 1
ATOM 653 C CA . LEU A 1 82 ? -9.730 7.516 8.552 1.00 97.44 82 LEU A CA 1
ATOM 654 C C . LEU A 1 82 ? -9.435 9.003 8.755 1.00 97.44 82 LEU A C 1
ATOM 656 O O . LEU A 1 82 ? -10.206 9.868 8.341 1.00 97.44 82 LEU A O 1
ATOM 660 N N . THR A 1 83 ? -8.266 9.287 9.324 1.00 97.44 83 THR A N 1
ATOM 661 C CA . THR A 1 83 ? -7.667 10.626 9.362 1.00 97.44 83 THR A CA 1
ATOM 662 C C . THR A 1 83 ? -6.213 10.505 8.931 1.00 97.44 83 THR A C 1
ATOM 664 O O . THR A 1 83 ? -5.419 9.881 9.635 1.00 97.44 83 THR A O 1
ATOM 667 N N . CYS A 1 84 ? -5.845 11.075 7.780 1.00 97.06 84 CYS A N 1
ATOM 668 C CA . CYS A 1 84 ? -4.449 11.144 7.344 1.00 97.06 84 CYS A CA 1
ATOM 669 C C . CYS A 1 84 ? -3.629 11.986 8.333 1.00 97.06 84 CYS A C 1
ATOM 671 O O . CYS A 1 84 ? -3.948 13.149 8.565 1.00 97.06 84 CYS A O 1
ATOM 673 N N . ILE A 1 85 ? -2.574 11.396 8.901 1.00 96.38 85 ILE A N 1
ATOM 674 C CA . ILE A 1 85 ? -1.656 12.063 9.840 1.00 96.38 85 ILE A CA 1
ATOM 675 C C . ILE A 1 85 ? -0.296 12.381 9.212 1.00 96.38 85 ILE A C 1
ATOM 677 O O . ILE A 1 85 ? 0.396 13.274 9.686 1.00 96.38 85 ILE A O 1
ATOM 681 N N . HIS A 1 86 ? 0.096 11.669 8.150 1.00 95.88 86 HIS A N 1
ATOM 682 C CA . HIS A 1 86 ? 1.335 11.937 7.423 1.00 95.88 86 HIS A CA 1
ATOM 683 C C . HIS A 1 86 ? 1.232 11.472 5.965 1.00 95.88 86 HIS A C 1
ATOM 685 O O . HIS A 1 86 ? 0.734 10.381 5.697 1.00 95.88 86 HIS A O 1
ATOM 691 N N . SER A 1 87 ? 1.752 12.268 5.029 1.00 95.19 87 SER A N 1
ATOM 692 C CA . SER A 1 87 ? 1.793 11.964 3.592 1.00 95.19 87 SER A CA 1
ATOM 693 C C . SER A 1 87 ? 3.177 12.269 3.018 1.00 95.19 87 SER A C 1
ATOM 695 O O . SER A 1 87 ? 3.852 13.197 3.454 1.00 95.19 87 SER A O 1
ATOM 697 N N . SER A 1 88 ? 3.596 11.467 2.046 1.00 95.69 88 SER A N 1
ATOM 698 C CA . SER A 1 88 ? 4.906 11.480 1.393 1.00 95.69 88 SER A CA 1
ATOM 699 C C . SER A 1 88 ? 4.756 10.947 -0.042 1.00 95.69 88 SER A C 1
ATOM 701 O O . SER A 1 88 ? 3.775 10.251 -0.329 1.00 95.69 88 SER A O 1
ATOM 703 N N . PRO A 1 89 ? 5.706 11.196 -0.967 1.00 95.12 89 PRO A N 1
ATOM 704 C CA . PRO A 1 89 ? 5.767 10.476 -2.242 1.00 95.12 89 PRO A CA 1
ATOM 705 C C . PRO A 1 89 ? 5.787 8.943 -2.108 1.00 95.12 89 PRO A C 1
ATOM 707 O O . PRO A 1 89 ? 5.425 8.264 -3.070 1.00 95.12 89 PRO A O 1
ATOM 710 N N . GLN A 1 90 ? 6.238 8.421 -0.958 1.00 96.81 90 GLN A N 1
ATOM 711 C CA . GLN A 1 90 ? 6.480 6.994 -0.710 1.00 96.81 90 GLN A CA 1
ATOM 712 C C . GLN A 1 90 ? 5.573 6.353 0.354 1.00 96.81 90 GLN A C 1
ATOM 714 O O . GLN A 1 90 ? 5.541 5.132 0.476 1.00 96.81 90 GLN A O 1
ATOM 719 N N . TRP A 1 91 ? 4.815 7.128 1.132 1.00 97.88 91 TRP A N 1
ATOM 720 C CA . TRP A 1 91 ? 3.876 6.564 2.107 1.00 97.88 91 TRP A CA 1
ATOM 721 C C . TRP A 1 91 ? 2.710 7.502 2.411 1.00 97.88 91 TRP A C 1
ATOM 723 O O . TRP A 1 91 ? 2.808 8.723 2.267 1.00 97.88 91 TRP A O 1
ATOM 733 N N . MET A 1 92 ? 1.614 6.924 2.892 1.00 98.00 92 MET A N 1
ATOM 734 C CA . MET A 1 92 ? 0.528 7.644 3.545 1.00 98.00 92 MET A CA 1
ATOM 735 C C . MET A 1 92 ? 0.134 6.902 4.816 1.00 98.00 92 MET A C 1
ATOM 737 O O . MET A 1 92 ? -0.181 5.716 4.760 1.00 98.00 92 MET A O 1
ATOM 741 N N . THR A 1 93 ? 0.138 7.602 5.948 1.00 98.38 93 THR A N 1
ATOM 742 C CA . THR A 1 93 ? -0.218 7.044 7.254 1.00 98.38 93 THR A CA 1
ATOM 743 C C . THR A 1 93 ? -1.471 7.719 7.791 1.00 98.38 93 THR A C 1
ATOM 745 O O . THR A 1 93 ? -1.555 8.948 7.856 1.00 98.38 93 THR A O 1
ATOM 748 N N . CYS A 1 94 ? -2.430 6.904 8.220 1.00 98.31 94 CYS A N 1
ATOM 749 C CA . CYS A 1 94 ? -3.709 7.317 8.777 1.00 98.31 94 CYS A CA 1
ATOM 750 C C . CYS A 1 94 ? -3.896 6.766 10.197 1.00 98.31 94 CYS A C 1
ATOM 752 O O . CYS A 1 94 ? -3.519 5.630 10.491 1.00 98.31 94 CYS A O 1
ATOM 754 N N . ASN A 1 95 ? -4.559 7.542 11.056 1.00 97.31 95 ASN A N 1
ATOM 755 C CA . ASN A 1 95 ? -5.305 6.975 12.178 1.00 97.31 95 ASN A CA 1
ATOM 756 C C . ASN A 1 95 ? -6.584 6.334 11.623 1.00 97.31 95 ASN A C 1
ATOM 758 O O . ASN A 1 95 ? -7.238 6.925 10.760 1.00 97.31 95 ASN A O 1
ATOM 762 N N . MET A 1 96 ? -6.943 5.158 12.127 1.00 96.44 96 MET A N 1
ATOM 763 C CA . MET A 1 96 ? -8.102 4.381 11.702 1.00 96.44 96 MET A CA 1
ATOM 764 C C . MET A 1 96 ? -8.961 4.000 12.911 1.00 96.44 96 MET A C 1
ATOM 766 O O . MET A 1 96 ? -8.493 3.356 13.851 1.00 96.44 96 MET A O 1
ATOM 770 N N . HIS A 1 97 ? -10.237 4.377 12.860 1.00 94.44 97 HIS A N 1
ATOM 771 C CA . HIS A 1 97 ? -11.238 4.077 13.881 1.00 94.44 97 HIS A CA 1
ATOM 772 C C . HIS A 1 97 ? -12.334 3.190 13.283 1.00 94.44 97 HIS A C 1
ATOM 774 O O . HIS A 1 97 ? -12.872 3.500 12.221 1.00 94.44 97 HIS A O 1
ATOM 780 N N . ILE A 1 98 ? -12.680 2.094 13.962 1.00 93.38 98 ILE A N 1
ATOM 781 C CA . ILE A 1 98 ? -13.714 1.148 13.518 1.00 93.38 98 ILE A CA 1
ATOM 782 C C . ILE A 1 98 ? -15.049 1.564 14.143 1.00 93.38 98 ILE A C 1
ATOM 784 O O . ILE A 1 98 ? -15.254 1.411 15.346 1.00 93.38 98 ILE A O 1
ATOM 788 N N . LEU A 1 99 ? -15.971 2.085 13.333 1.00 91.94 99 LEU A N 1
ATOM 789 C CA . LEU A 1 99 ? -17.183 2.752 13.825 1.00 91.94 99 LEU A CA 1
ATOM 790 C C . LEU A 1 99 ? -18.161 1.788 14.505 1.00 91.94 99 LEU A C 1
ATOM 792 O O . LEU A 1 99 ? -18.778 2.129 15.510 1.00 91.94 99 LEU A O 1
ATOM 796 N N . HIS A 1 100 ? -18.247 0.551 14.012 1.00 84.88 100 HIS A N 1
ATOM 797 C CA . HIS A 1 100 ? -19.102 -0.486 14.594 1.00 84.88 100 HIS A CA 1
ATOM 798 C C . HIS A 1 100 ? -18.529 -1.100 15.895 1.00 84.88 100 HIS A C 1
ATOM 800 O O . HIS A 1 100 ? -19.100 -2.048 16.437 1.00 84.88 100 HIS A O 1
ATOM 806 N N . ASN A 1 101 ? -17.353 -0.660 16.360 1.00 78.75 101 ASN A N 1
ATOM 807 C CA . ASN A 1 101 ? -16.751 -1.093 17.622 1.00 78.75 101 ASN A CA 1
ATOM 808 C C . ASN A 1 101 ? -15.901 0.051 18.220 1.00 78.75 101 ASN A C 1
ATOM 810 O O . ASN A 1 101 ? -14.669 -0.015 18.200 1.00 78.75 101 ASN A O 1
ATOM 814 N N . PRO A 1 102 ? -16.545 1.110 18.749 1.00 68.06 102 PRO A N 1
ATOM 815 C CA . PRO A 1 102 ? -15.862 2.329 19.189 1.00 68.06 102 PRO A CA 1
ATOM 816 C C . PRO A 1 102 ? -14.974 2.130 20.429 1.00 68.06 102 PRO A C 1
ATOM 818 O O . PRO A 1 102 ? -14.167 2.997 20.745 1.00 68.06 102 PRO A O 1
ATOM 821 N N . THR A 1 103 ? -15.098 0.997 21.128 1.00 66.94 103 THR A N 1
ATOM 822 C CA . THR A 1 103 ? -14.221 0.606 22.245 1.00 66.94 103 THR A CA 1
ATOM 823 C C . THR A 1 103 ? -12.933 -0.086 21.791 1.00 66.94 103 THR A C 1
ATOM 825 O O . THR A 1 103 ? -12.078 -0.390 22.622 1.00 66.94 103 THR A O 1
ATOM 828 N N . THR A 1 104 ? -12.765 -0.350 20.491 1.00 74.38 104 THR A N 1
ATOM 829 C CA . THR A 1 104 ? -11.512 -0.884 19.947 1.00 74.38 104 THR A CA 1
ATOM 830 C C . THR A 1 104 ? -10.462 0.221 19.866 1.00 74.38 104 THR A C 1
ATOM 832 O O . THR A 1 104 ? -10.729 1.293 19.322 1.00 74.38 104 THR A O 1
ATOM 835 N N . THR A 1 105 ? -9.256 -0.053 20.371 1.00 77.44 105 THR A N 1
ATOM 836 C CA . THR A 1 105 ? -8.098 0.843 20.255 1.00 77.44 105 THR A CA 1
ATOM 837 C C . THR A 1 105 ? -7.906 1.274 18.795 1.00 77.44 105 THR A C 1
ATOM 839 O O . THR A 1 105 ? -7.876 0.400 17.923 1.00 77.44 105 THR A O 1
ATOM 842 N N . PRO A 1 106 ? -7.761 2.581 18.499 1.00 85.88 106 PRO A N 1
ATOM 843 C CA . PRO A 1 106 ? -7.484 3.042 17.144 1.00 85.88 106 PRO A CA 1
ATOM 844 C C . PRO A 1 106 ? -6.214 2.383 16.607 1.00 85.88 106 PRO A C 1
ATOM 846 O O . PRO A 1 106 ? -5.207 2.330 17.317 1.00 85.88 106 PRO A O 1
ATOM 849 N N . LEU A 1 107 ? -6.254 1.904 15.362 1.00 94.50 107 LEU A N 1
ATOM 850 C CA . LEU A 1 107 ? -5.058 1.404 14.689 1.00 94.50 107 LEU A CA 1
ATOM 851 C C . LEU A 1 107 ? -4.450 2.458 13.772 1.00 94.50 107 LEU A C 1
ATOM 853 O O . LEU A 1 107 ? -5.115 3.373 13.285 1.00 94.50 107 LEU A O 1
ATOM 857 N N . LYS A 1 108 ? -3.160 2.303 13.527 1.00 98.12 108 LYS A N 1
ATOM 858 C CA . LYS A 1 108 ? -2.408 3.014 12.505 1.00 98.12 108 LYS A CA 1
ATOM 859 C C . LYS A 1 108 ? -2.443 2.171 11.240 1.00 98.12 108 LYS A C 1
ATOM 861 O O . LYS A 1 108 ? -2.162 0.975 11.294 1.00 98.12 108 LYS A O 1
ATOM 866 N N . LEU A 1 109 ? -2.761 2.796 10.114 1.00 98.62 109 LEU A N 1
ATOM 867 C CA . LEU A 1 109 ? -2.640 2.192 8.791 1.00 98.62 109 LEU A CA 1
ATOM 868 C C . LEU A 1 109 ? -1.620 2.988 7.985 1.00 98.62 109 LEU A C 1
ATOM 870 O O . LEU A 1 109 ? -1.800 4.191 7.813 1.00 98.62 109 LEU A O 1
ATOM 874 N N . THR A 1 110 ? -0.591 2.326 7.466 1.00 98.81 110 THR A N 1
ATOM 875 C CA . THR A 1 110 ? 0.373 2.924 6.536 1.00 98.81 110 THR A CA 1
ATOM 876 C C . THR A 1 110 ? 0.318 2.201 5.197 1.00 98.81 110 THR A C 1
ATOM 878 O O . THR A 1 110 ? 0.575 1.000 5.132 1.00 98.81 110 THR A O 1
ATOM 881 N N . ILE A 1 111 ? 0.005 2.938 4.130 1.00 98.75 111 ILE A N 1
ATOM 882 C CA . ILE A 1 111 ? 0.086 2.464 2.745 1.00 98.75 111 ILE A CA 1
ATOM 883 C C . ILE A 1 111 ? 1.420 2.914 2.144 1.00 98.75 111 ILE A C 1
ATOM 885 O O . ILE A 1 111 ? 1.747 4.100 2.212 1.00 98.75 111 ILE A O 1
ATOM 889 N N . VAL A 1 112 ? 2.187 1.979 1.575 1.00 98.62 112 VAL A N 1
ATOM 890 C CA . VAL A 1 112 ? 3.573 2.189 1.113 1.00 98.62 112 VAL A CA 1
ATOM 891 C C . VAL A 1 112 ? 3.713 2.073 -0.407 1.00 98.62 112 VAL A C 1
ATOM 893 O O . VAL A 1 112 ? 3.173 1.162 -1.030 1.00 98.62 112 VAL A O 1
ATOM 896 N N . TYR A 1 113 ? 4.510 2.973 -0.978 1.00 97.69 113 TYR A N 1
ATOM 897 C CA . TYR A 1 113 ? 5.157 2.855 -2.281 1.00 97.69 113 TYR A CA 1
ATOM 898 C C . TYR A 1 113 ? 6.660 3.118 -2.097 1.00 97.69 113 TYR A C 1
ATOM 900 O O . TYR A 1 113 ? 7.074 4.268 -1.973 1.00 97.69 113 TYR A O 1
ATOM 908 N N . GLY A 1 114 ? 7.491 2.081 -2.076 1.00 97.56 114 GLY A N 1
ATOM 909 C CA . GLY A 1 114 ? 8.943 2.252 -2.101 1.00 97.56 114 GLY A CA 1
ATOM 910 C C . GLY A 1 114 ? 9.403 2.788 -3.453 1.00 97.56 114 GLY A C 1
ATOM 911 O O . GLY A 1 114 ? 8.902 2.360 -4.494 1.00 97.56 114 GLY A O 1
ATOM 912 N N . ASP A 1 115 ? 10.364 3.712 -3.458 1.00 96.00 115 ASP A N 1
ATOM 913 C CA . ASP A 1 115 ? 11.006 4.157 -4.693 1.00 96.00 115 ASP A CA 1
ATOM 914 C C . ASP A 1 115 ? 11.688 2.981 -5.416 1.00 96.00 115 ASP A C 1
ATOM 916 O O . ASP A 1 115 ? 12.078 1.986 -4.802 1.00 96.00 115 ASP A O 1
ATOM 920 N N . ASN A 1 116 ? 11.853 3.077 -6.735 1.00 94.06 116 ASN A N 1
ATOM 921 C CA . ASN A 1 116 ? 12.488 2.017 -7.522 1.00 94.06 116 ASN A CA 1
ATOM 922 C C . ASN A 1 116 ? 13.995 1.900 -7.222 1.00 94.06 116 ASN A C 1
ATOM 924 O O . ASN A 1 116 ? 14.574 0.817 -7.338 1.00 94.06 116 ASN A O 1
ATOM 928 N N . THR A 1 117 ? 14.637 2.998 -6.817 1.00 94.38 117 THR A N 1
ATOM 929 C CA . THR A 1 117 ? 16.071 3.053 -6.506 1.00 94.38 117 THR A CA 1
ATOM 930 C C . THR A 1 117 ? 16.357 2.704 -5.045 1.00 94.38 117 THR A C 1
ATOM 932 O O . THR A 1 117 ? 15.569 3.012 -4.156 1.00 94.38 117 THR A O 1
ATOM 935 N N . THR A 1 118 ? 17.507 2.076 -4.771 1.00 92.69 118 THR A N 1
ATOM 936 C CA . THR A 1 118 ? 17.918 1.755 -3.391 1.00 92.69 118 THR A CA 1
ATOM 937 C C . THR A 1 118 ? 18.076 3.012 -2.539 1.00 92.69 118 THR A C 1
ATOM 939 O O . THR A 1 118 ? 17.468 3.076 -1.477 1.00 92.69 118 THR A O 1
ATOM 942 N N . ALA A 1 119 ? 18.792 4.025 -3.042 1.00 94.81 119 ALA A N 1
ATOM 943 C CA . ALA A 1 119 ? 18.972 5.298 -2.343 1.00 94.81 119 ALA A CA 1
ATOM 944 C C . ALA A 1 119 ? 17.643 6.046 -2.132 1.00 94.81 119 ALA A C 1
ATOM 946 O O . ALA A 1 119 ? 17.383 6.576 -1.059 1.00 94.81 119 ALA A O 1
ATOM 947 N N . GLY A 1 120 ? 16.734 6.021 -3.116 1.00 96.00 120 GLY A N 1
ATOM 948 C CA . GLY A 1 120 ? 15.414 6.639 -2.974 1.00 96.00 120 GLY A CA 1
ATOM 949 C C . GLY A 1 120 ? 14.580 6.060 -1.826 1.00 96.00 120 GLY A C 1
ATOM 950 O O . GLY A 1 120 ? 13.755 6.780 -1.266 1.00 96.00 120 GLY A O 1
ATOM 951 N N . ARG A 1 121 ? 14.807 4.797 -1.436 1.00 97.00 121 ARG A N 1
ATOM 952 C CA . ARG A 1 121 ? 14.106 4.143 -0.318 1.00 97.00 121 ARG A CA 1
ATOM 953 C C . ARG A 1 121 ? 14.678 4.472 1.066 1.00 97.00 121 ARG A C 1
ATOM 955 O O . ARG A 1 121 ? 14.003 4.177 2.044 1.00 97.00 121 ARG A O 1
ATOM 962 N N . GLU A 1 122 ? 15.841 5.116 1.182 1.00 96.94 122 GLU A N 1
ATOM 963 C CA . GLU A 1 122 ? 16.459 5.447 2.483 1.00 96.94 122 GLU A CA 1
ATOM 964 C C . GLU A 1 122 ? 15.507 6.269 3.372 1.00 96.94 122 GLU A C 1
ATOM 966 O O . GLU A 1 122 ? 15.222 5.879 4.501 1.00 96.94 122 GLU A O 1
ATOM 971 N N . ALA A 1 123 ? 14.862 7.298 2.814 1.00 97.44 123 ALA A N 1
ATOM 972 C CA . ALA A 1 123 ? 13.863 8.101 3.528 1.00 97.44 123 ALA A CA 1
ATOM 973 C C . ALA A 1 123 ? 12.578 7.330 3.921 1.00 97.44 123 ALA A C 1
ATOM 975 O O . ALA A 1 123 ? 11.851 7.762 4.815 1.00 97.44 123 ALA A O 1
ATOM 976 N N . LEU A 1 124 ? 12.260 6.211 3.253 1.00 98.38 124 LEU A N 1
ATOM 977 C CA . LEU A 1 124 ? 11.175 5.310 3.665 1.00 98.38 124 LEU A CA 1
ATOM 978 C C . LEU A 1 124 ? 11.622 4.426 4.839 1.00 98.38 124 LEU A C 1
ATOM 980 O O . LEU A 1 124 ? 10.822 4.176 5.739 1.00 98.38 124 LEU A O 1
ATOM 984 N N . TRP A 1 125 ? 12.882 3.986 4.850 1.00 98.31 125 TRP A N 1
ATOM 985 C CA . TRP A 1 125 ? 13.448 3.191 5.939 1.00 98.31 125 TRP A CA 1
ATOM 986 C C . TRP A 1 125 ? 13.527 3.992 7.242 1.00 98.31 125 TRP A C 1
ATOM 988 O O . TRP A 1 125 ? 12.914 3.596 8.232 1.00 98.31 125 TRP A O 1
ATOM 998 N N . GLU A 1 126 ? 14.123 5.186 7.194 1.00 98.38 126 GLU A N 1
ATOM 999 C CA . GLU A 1 126 ? 14.152 6.139 8.315 1.00 98.38 126 GLU A CA 1
ATOM 1000 C C . GLU A 1 126 ? 12.741 6.470 8.833 1.00 98.38 126 GLU A C 1
ATOM 1002 O O . GLU A 1 126 ? 12.509 6.590 10.040 1.00 98.38 126 GLU A O 1
ATOM 1007 N N . TYR A 1 127 ? 11.766 6.608 7.924 1.00 98.62 127 TYR A N 1
ATOM 1008 C CA . TYR A 1 127 ? 10.377 6.833 8.309 1.00 98.62 127 TYR A CA 1
ATOM 1009 C C . TYR A 1 127 ? 9.795 5.646 9.082 1.00 98.62 127 TYR A C 1
ATOM 1011 O O . TYR A 1 127 ? 9.118 5.870 10.087 1.00 98.62 127 TYR A O 1
ATOM 1019 N N . ILE A 1 128 ? 10.035 4.410 8.637 1.00 98.75 128 ILE A N 1
ATOM 1020 C CA . ILE A 1 128 ? 9.526 3.194 9.287 1.00 98.75 128 ILE A CA 1
ATOM 1021 C C . ILE A 1 128 ? 10.147 3.020 10.678 1.00 98.75 128 ILE A C 1
ATOM 1023 O O . ILE A 1 128 ? 9.399 2.817 11.631 1.00 98.75 128 ILE A O 1
ATOM 1027 N N . GLU A 1 129 ? 11.465 3.178 10.810 1.00 98.50 129 GLU A N 1
ATOM 1028 C CA . GLU A 1 129 ? 12.197 3.030 12.081 1.00 98.50 129 GLU A CA 1
ATOM 1029 C C . GLU A 1 129 ? 11.817 4.106 13.103 1.00 98.50 129 GLU A C 1
ATOM 1031 O O . GLU A 1 129 ? 11.598 3.812 14.274 1.00 98.50 129 GLU A O 1
ATOM 1036 N N . ARG A 1 130 ? 11.646 5.365 12.683 1.00 98.19 130 ARG A N 1
ATOM 1037 C CA . ARG A 1 130 ? 11.155 6.403 13.602 1.00 98.19 130 ARG A CA 1
ATOM 1038 C C . ARG A 1 130 ? 9.689 6.172 13.988 1.00 98.19 130 ARG A C 1
ATOM 1040 O O . ARG A 1 130 ? 9.303 6.375 15.137 1.00 98.19 130 ARG A O 1
ATOM 1047 N N . THR A 1 131 ? 8.865 5.753 13.029 1.00 97.81 131 THR A N 1
ATOM 1048 C CA . THR A 1 131 ? 7.424 5.554 13.242 1.00 97.81 131 THR A CA 1
ATOM 1049 C C . THR A 1 131 ? 7.125 4.311 14.086 1.00 97.81 131 THR A C 1
ATOM 1051 O O . THR A 1 131 ? 6.112 4.301 14.782 1.00 97.81 131 THR A O 1
ATOM 1054 N N . SER A 1 132 ? 7.986 3.285 14.089 1.00 98.12 132 SER A N 1
ATOM 1055 C CA . SER A 1 132 ? 7.828 2.122 14.973 1.00 98.12 132 SER A CA 1
ATOM 1056 C C . SER A 1 132 ? 7.945 2.508 16.446 1.00 98.12 132 SER A C 1
ATOM 1058 O O . SER A 1 132 ? 7.131 2.055 17.246 1.00 98.12 132 SER A O 1
ATOM 1060 N N . VAL A 1 133 ? 8.871 3.409 16.797 1.00 97.75 133 VAL A N 1
ATOM 1061 C CA . VAL A 1 133 ? 9.009 3.954 18.157 1.00 97.75 133 VAL A CA 1
ATOM 1062 C C . VAL A 1 133 ? 7.732 4.696 18.561 1.00 97.75 133 VAL A C 1
ATOM 1064 O O . VAL A 1 133 ? 7.119 4.353 19.577 1.00 97.75 133 VAL A O 1
ATOM 1067 N N . ASP A 1 134 ? 7.273 5.632 17.718 1.00 95.75 134 ASP A N 1
ATOM 1068 C CA . ASP A 1 134 ? 6.035 6.410 17.911 1.00 95.75 134 ASP A CA 1
ATOM 1069 C C . ASP A 1 134 ? 4.776 5.518 18.024 1.00 95.75 134 ASP A C 1
ATOM 1071 O O . ASP A 1 134 ? 3.787 5.889 18.663 1.00 95.75 134 ASP A O 1
ATOM 1075 N N . HIS A 1 135 ? 4.780 4.345 17.381 1.00 96.06 135 HIS A N 1
ATOM 1076 C CA . HIS A 1 135 ? 3.656 3.405 17.329 1.00 96.06 135 HIS A CA 1
ATOM 1077 C C . HIS A 1 135 ? 3.854 2.136 18.173 1.00 96.06 135 HIS A C 1
ATOM 1079 O O . HIS A 1 135 ? 3.001 1.255 18.129 1.00 96.06 135 HIS A O 1
ATOM 1085 N N . SER A 1 136 ? 4.917 2.025 18.968 1.00 95.38 136 SER A N 1
ATOM 1086 C CA . SER A 1 136 ? 5.288 0.808 19.717 1.00 95.38 136 SER A CA 1
ATOM 1087 C C . SER A 1 136 ? 4.139 0.217 20.555 1.00 95.38 136 SER A C 1
ATOM 1089 O O . SER A 1 136 ? 3.883 -0.986 20.515 1.00 95.38 136 SER A O 1
ATOM 1091 N N . ALA A 1 137 ? 3.376 1.072 21.243 1.00 94.88 137 ALA A N 1
ATOM 1092 C CA . ALA A 1 137 ? 2.204 0.692 22.042 1.00 94.88 137 ALA A CA 1
ATOM 1093 C C . ALA A 1 137 ? 0.851 0.778 21.293 1.00 94.88 137 ALA A C 1
ATOM 1095 O O . ALA A 1 137 ? -0.200 0.522 21.885 1.00 94.88 137 ALA A O 1
ATOM 1096 N N . ILE A 1 138 ? 0.844 1.157 20.011 1.00 95.81 138 ILE A N 1
ATOM 1097 C CA . ILE A 1 138 ? -0.368 1.374 19.207 1.00 95.81 138 ILE A CA 1
ATOM 1098 C C . ILE A 1 138 ? -0.458 0.280 18.135 1.00 95.81 138 ILE A C 1
ATOM 1100 O O . ILE A 1 138 ? 0.520 0.049 17.430 1.00 95.81 138 ILE A O 1
ATOM 1104 N N . PRO A 1 139 ? -1.611 -0.381 17.937 1.00 97.12 139 PRO A N 1
ATOM 1105 C CA . PRO A 1 139 ? -1.777 -1.330 16.841 1.00 97.12 139 PRO A CA 1
ATOM 1106 C C . PRO A 1 139 ? -1.413 -0.706 15.485 1.00 97.12 139 PRO A C 1
ATOM 1108 O O . PRO A 1 139 ? -2.063 0.247 15.059 1.00 97.12 139 PRO A O 1
ATOM 1111 N N . TRP A 1 140 ? -0.399 -1.229 14.794 1.00 98.44 140 TRP A N 1
ATOM 1112 C CA . TRP A 1 140 ? 0.048 -0.712 13.495 1.00 98.44 140 TRP A CA 1
ATOM 1113 C C . TRP A 1 140 ? 0.019 -1.801 12.427 1.00 98.44 140 TRP A C 1
ATOM 1115 O O . TRP A 1 140 ? 0.565 -2.884 12.625 1.00 98.44 140 TRP A O 1
ATOM 1125 N N . LEU A 1 141 ? -0.625 -1.489 11.301 1.00 98.69 141 LEU A N 1
ATOM 1126 C CA . LEU A 1 141 ? -0.608 -2.253 10.059 1.00 98.69 141 LEU A CA 1
ATOM 1127 C C . LEU A 1 141 ? 0.091 -1.413 8.985 1.00 98.69 141 LEU A C 1
ATOM 1129 O O . LEU A 1 141 ? -0.344 -0.297 8.686 1.00 98.69 141 LEU A O 1
ATOM 1133 N N . ILE A 1 142 ? 1.144 -1.955 8.382 1.00 98.88 142 ILE A N 1
ATOM 1134 C CA . ILE A 1 142 ? 1.845 -1.347 7.251 1.00 98.88 142 ILE A CA 1
ATOM 1135 C C . ILE A 1 142 ? 1.810 -2.303 6.060 1.00 98.88 142 ILE A C 1
ATOM 1137 O O . ILE A 1 142 ? 2.174 -3.473 6.166 1.00 98.88 142 ILE A O 1
ATOM 1141 N N . MET A 1 143 ? 1.331 -1.818 4.917 1.00 98.88 143 MET A N 1
ATOM 1142 C CA . MET A 1 143 ? 1.157 -2.623 3.711 1.00 98.88 143 MET A CA 1
ATOM 1143 C C . MET A 1 143 ? 1.410 -1.811 2.452 1.00 98.88 143 MET A C 1
ATOM 1145 O O . MET A 1 143 ? 1.129 -0.618 2.403 1.00 98.88 143 MET A O 1
ATOM 1149 N N . GLY A 1 144 ? 1.933 -2.448 1.414 1.00 98.62 144 GLY A N 1
ATOM 1150 C CA . GLY A 1 144 ? 2.243 -1.737 0.183 1.00 98.62 144 GLY A CA 1
ATOM 1151 C C . GLY A 1 144 ? 3.185 -2.488 -0.733 1.00 98.62 144 GLY A C 1
ATOM 1152 O O . GLY A 1 144 ? 3.589 -3.613 -0.442 1.00 98.62 144 GLY A O 1
ATOM 1153 N N . ASP A 1 145 ? 3.536 -1.818 -1.822 1.00 98.62 145 ASP A N 1
ATOM 1154 C CA . ASP A 1 145 ? 4.648 -2.183 -2.690 1.00 98.62 145 ASP A CA 1
ATOM 1155 C C . ASP A 1 145 ? 5.903 -1.505 -2.136 1.00 98.62 145 ASP A C 1
ATOM 1157 O O . ASP A 1 145 ? 6.016 -0.282 -2.160 1.00 98.62 145 ASP A O 1
ATOM 1161 N N . PHE A 1 146 ? 6.837 -2.280 -1.597 1.00 98.56 146 PHE A N 1
ATOM 1162 C CA . PHE A 1 146 ? 8.069 -1.750 -1.008 1.00 98.56 146 PHE A CA 1
ATOM 1163 C C . PHE A 1 146 ? 9.197 -1.595 -2.041 1.00 98.56 146 PHE A C 1
ATOM 1165 O O . PHE A 1 146 ? 10.265 -1.092 -1.697 1.00 98.56 146 PHE A O 1
ATOM 1172 N N . ASN A 1 147 ? 9.003 -2.063 -3.285 1.00 97.75 147 ASN A N 1
ATOM 1173 C CA . ASN A 1 147 ? 10.052 -2.213 -4.304 1.00 97.75 147 ASN A CA 1
ATOM 1174 C C . ASN A 1 147 ? 11.345 -2.891 -3.789 1.00 97.75 147 ASN A C 1
ATOM 1176 O O . ASN A 1 147 ? 12.443 -2.697 -4.316 1.00 97.75 147 ASN A O 1
ATOM 1180 N N . ALA A 1 148 ? 11.199 -3.740 -2.769 1.00 97.12 148 ALA A N 1
ATOM 1181 C CA . ALA A 1 148 ? 12.265 -4.451 -2.081 1.00 97.12 148 ALA A CA 1
ATOM 1182 C C . ALA A 1 148 ? 11.829 -5.884 -1.726 1.00 97.12 148 ALA A C 1
ATOM 1184 O O . ALA A 1 148 ? 10.639 -6.200 -1.657 1.00 97.12 148 ALA A O 1
ATOM 1185 N N . VAL A 1 149 ? 12.818 -6.750 -1.512 1.00 96.69 149 VAL A N 1
ATOM 1186 C CA . VAL A 1 149 ? 12.661 -8.157 -1.114 1.00 96.69 149 VAL A CA 1
ATOM 1187 C C . VAL A 1 149 ? 13.397 -8.399 0.203 1.00 96.69 149 VAL A C 1
ATOM 1189 O O . VAL A 1 149 ? 14.424 -7.760 0.426 1.00 96.69 149 VAL A O 1
ATOM 1192 N N . LEU A 1 150 ? 12.915 -9.312 1.051 1.00 96.00 150 LEU A N 1
ATOM 1193 C CA . LEU A 1 150 ? 13.593 -9.644 2.312 1.00 96.00 150 LEU A CA 1
ATOM 1194 C C . LEU A 1 150 ? 14.753 -10.630 2.114 1.00 96.00 150 LEU A C 1
ATOM 1196 O O . LEU A 1 150 ? 15.734 -10.574 2.848 1.00 96.00 150 LEU A O 1
ATOM 1200 N N . SER A 1 151 ? 14.656 -11.522 1.124 1.00 94.25 151 SER A N 1
ATOM 1201 C CA . SER A 1 151 ? 15.624 -12.601 0.896 1.00 94.25 151 SER A CA 1
ATOM 1202 C C . SER A 1 151 ? 15.909 -12.852 -0.597 1.00 94.25 151 SER A C 1
ATOM 1204 O O . SER A 1 151 ? 15.154 -12.389 -1.460 1.00 94.25 151 SER A O 1
ATOM 1206 N N . PRO A 1 152 ? 16.971 -13.609 -0.944 1.00 93.50 152 PRO A N 1
ATOM 1207 C CA . PRO A 1 152 ? 17.166 -14.118 -2.303 1.00 93.50 152 PRO A CA 1
ATOM 1208 C C . PRO A 1 152 ? 15.970 -14.946 -2.806 1.00 93.50 152 PRO A C 1
ATOM 1210 O O . PRO A 1 152 ? 15.546 -14.764 -3.944 1.00 93.50 152 PRO A O 1
ATOM 1213 N N . ASP A 1 153 ? 15.361 -15.760 -1.935 1.00 94.25 153 ASP A N 1
ATOM 1214 C CA . ASP A 1 153 ? 14.227 -16.655 -2.240 1.00 94.25 153 ASP A CA 1
ATOM 1215 C C . ASP A 1 153 ? 12.901 -15.917 -2.527 1.00 94.25 153 ASP A C 1
ATOM 1217 O O . ASP A 1 153 ? 11.873 -16.531 -2.834 1.00 94.25 153 ASP A O 1
ATOM 1221 N N . ASP A 1 154 ? 12.889 -14.592 -2.395 1.00 95.69 154 ASP A N 1
ATOM 1222 C CA . ASP A 1 154 ? 11.802 -13.708 -2.820 1.00 95.69 154 ASP A CA 1
ATOM 1223 C C . ASP A 1 154 ? 11.962 -13.243 -4.280 1.00 95.69 154 ASP A C 1
ATOM 1225 O O . ASP A 1 154 ? 11.178 -12.419 -4.768 1.00 95.69 154 ASP A O 1
ATOM 1229 N N . ARG A 1 155 ? 12.958 -13.779 -4.997 1.00 94.56 155 ARG A N 1
ATOM 1230 C CA . ARG A 1 155 ? 13.208 -13.588 -6.430 1.00 94.56 155 ARG A CA 1
ATOM 1231 C C . ARG A 1 155 ? 13.179 -14.931 -7.157 1.00 94.56 155 ARG A C 1
ATOM 1233 O O . ARG A 1 155 ? 13.570 -15.958 -6.618 1.00 94.56 155 ARG A O 1
ATOM 1240 N N . GLN A 1 156 ? 12.785 -14.906 -8.425 1.00 94.25 156 GLN A N 1
ATOM 1241 C CA . GLN A 1 156 ? 12.995 -16.013 -9.354 1.00 94.25 156 GLN A CA 1
ATOM 1242 C C . GLN A 1 156 ? 13.231 -15.447 -10.759 1.00 94.25 156 GLN A C 1
ATOM 1244 O O . GLN A 1 156 ? 12.492 -14.570 -11.209 1.00 94.25 156 GLN A O 1
ATOM 1249 N N . GLY A 1 157 ? 14.260 -15.949 -11.448 1.00 91.56 157 GLY A N 1
ATOM 1250 C CA . GLY A 1 157 ? 14.704 -15.416 -12.739 1.00 91.56 157 GLY A CA 1
ATOM 1251 C C . GLY A 1 157 ? 15.473 -14.093 -12.621 1.00 91.56 157 GLY A C 1
ATOM 1252 O O . GLY A 1 157 ? 15.527 -13.464 -11.562 1.00 91.56 157 GLY A O 1
ATOM 1253 N N . GLY A 1 158 ? 16.104 -13.671 -13.720 1.00 89.06 158 GLY A N 1
ATOM 1254 C CA . GLY A 1 158 ? 16.991 -12.503 -13.738 1.00 89.06 158 GLY A CA 1
ATOM 1255 C C . GLY A 1 158 ? 18.285 -12.708 -12.936 1.00 89.06 158 GLY A C 1
ATOM 1256 O O . GLY A 1 158 ? 18.676 -13.839 -12.638 1.00 89.06 158 GLY A O 1
ATOM 1257 N N . ARG A 1 159 ? 18.971 -11.608 -12.595 1.00 83.94 159 ARG A N 1
ATOM 1258 C CA . ARG A 1 159 ? 20.209 -11.667 -11.801 1.00 83.94 159 ARG A CA 1
ATOM 1259 C C . ARG A 1 159 ? 19.930 -12.093 -10.352 1.00 83.94 159 ARG A C 1
ATOM 1261 O O . ARG A 1 159 ? 18.987 -11.605 -9.730 1.00 83.94 159 ARG A O 1
ATOM 1268 N N . GLN A 1 160 ? 20.785 -12.977 -9.838 1.00 81.81 160 GLN A N 1
ATOM 1269 C CA . GLN A 1 160 ? 20.718 -13.544 -8.484 1.00 81.81 160 GLN A CA 1
ATOM 1270 C C . GLN A 1 160 ? 21.748 -12.922 -7.523 1.00 81.81 160 GLN A C 1
ATOM 1272 O O . GLN A 1 160 ? 22.045 -13.484 -6.474 1.00 81.81 160 GLN A O 1
ATOM 1277 N N . ASP A 1 161 ? 22.327 -11.773 -7.877 1.00 85.44 161 ASP A N 1
ATOM 1278 C CA . ASP A 1 161 ? 23.302 -11.076 -7.045 1.00 85.44 161 ASP A CA 1
ATOM 1279 C C . ASP A 1 161 ? 22.652 -10.482 -5.783 1.00 85.44 161 ASP A C 1
ATOM 1281 O O . ASP A 1 161 ? 21.688 -9.707 -5.831 1.00 85.44 161 ASP A O 1
ATOM 1285 N N . TRP A 1 162 ? 23.211 -10.855 -4.629 1.00 87.69 162 TRP A N 1
ATOM 1286 C CA . TRP A 1 162 ? 22.799 -10.368 -3.316 1.00 87.69 162 TRP A CA 1
ATOM 1287 C C . TRP A 1 162 ? 23.925 -9.573 -2.653 1.00 87.69 162 TRP A C 1
ATOM 1289 O O . TRP A 1 162 ? 24.731 -10.093 -1.886 1.00 87.69 162 TRP A O 1
ATOM 1299 N N . CYS A 1 163 ? 23.997 -8.286 -2.978 1.00 87.12 163 CYS A N 1
ATOM 1300 C CA . CYS A 1 163 ? 24.892 -7.331 -2.330 1.00 87.12 163 CYS A CA 1
ATOM 1301 C C . CYS A 1 163 ? 24.254 -6.679 -1.087 1.00 87.12 163 CYS A C 1
ATOM 1303 O O . CYS A 1 163 ? 23.030 -6.574 -0.986 1.00 87.12 163 CYS A O 1
ATOM 1305 N N . ASN A 1 164 ? 25.099 -6.211 -0.159 1.00 85.62 164 ASN A N 1
ATOM 1306 C CA . ASN A 1 164 ? 24.728 -5.791 1.203 1.00 85.62 164 ASN A CA 1
ATOM 1307 C C . ASN A 1 164 ? 23.573 -4.783 1.295 1.00 85.62 164 ASN A C 1
ATOM 1309 O O . ASN A 1 164 ? 22.816 -4.823 2.259 1.00 85.62 164 ASN A O 1
ATOM 1313 N N . HIS A 1 165 ? 23.402 -3.896 0.310 1.00 82.44 165 HIS A N 1
ATOM 1314 C CA . HIS A 1 165 ? 22.335 -2.891 0.345 1.00 82.44 165 HIS A CA 1
ATOM 1315 C C . HIS A 1 165 ? 20.920 -3.489 0.230 1.00 82.44 165 HIS A C 1
ATOM 1317 O O . HIS A 1 165 ? 19.943 -2.813 0.540 1.00 82.44 165 HIS A O 1
ATOM 1323 N N . HIS A 1 166 ? 20.786 -4.753 -0.186 1.00 86.56 166 HIS A N 1
ATOM 1324 C CA . HIS A 1 166 ? 19.511 -5.469 -0.122 1.00 86.56 166 HIS A CA 1
ATOM 1325 C C . HIS A 1 166 ? 19.093 -5.811 1.313 1.00 86.56 166 HIS A C 1
ATOM 1327 O O . HIS A 1 166 ? 17.898 -5.918 1.578 1.00 86.56 166 HIS A O 1
ATOM 1333 N N . ASN A 1 167 ? 20.048 -5.917 2.245 1.00 93.69 167 ASN A N 1
ATOM 1334 C CA . ASN A 1 167 ? 19.760 -6.206 3.650 1.00 93.69 167 ASN A CA 1
ATOM 1335 C C . ASN A 1 167 ? 19.035 -5.042 4.341 1.00 93.69 167 ASN A C 1
ATOM 1337 O O . ASN A 1 167 ? 18.348 -5.279 5.324 1.00 93.69 167 ASN A O 1
ATOM 1341 N N . ALA A 1 168 ? 19.141 -3.808 3.824 1.00 95.94 168 ALA A N 1
ATOM 1342 C CA . ALA A 1 168 ? 18.559 -2.613 4.443 1.00 95.94 168 ALA A CA 1
ATOM 1343 C C . ALA A 1 168 ? 17.066 -2.782 4.772 1.00 95.94 168 ALA A C 1
ATOM 1345 O O . ALA A 1 168 ? 16.659 -2.511 5.891 1.00 95.94 168 ALA A O 1
ATOM 1346 N N . PHE A 1 169 ? 16.268 -3.330 3.848 1.00 97.50 169 PHE A N 1
ATOM 1347 C CA . PHE A 1 169 ? 14.843 -3.574 4.094 1.00 97.50 169 PHE A CA 1
ATOM 1348 C C . PHE A 1 169 ? 14.601 -4.603 5.211 1.00 97.50 169 PHE A C 1
ATOM 1350 O O . PHE A 1 169 ? 13.745 -4.391 6.066 1.00 97.50 169 PHE A O 1
ATOM 1357 N N . GLY A 1 170 ? 15.362 -5.703 5.226 1.00 97.81 170 GLY A N 1
ATOM 1358 C CA . GLY A 1 170 ? 15.263 -6.723 6.274 1.00 97.81 170 GLY A CA 1
ATOM 1359 C C . GLY A 1 170 ? 15.664 -6.185 7.647 1.00 97.81 170 GLY A C 1
ATOM 1360 O O . GLY A 1 170 ? 14.933 -6.388 8.614 1.00 97.81 170 GLY A O 1
ATOM 1361 N N . ASN A 1 171 ? 16.767 -5.434 7.703 1.00 98.06 171 ASN A N 1
ATOM 1362 C CA . ASN A 1 171 ? 17.244 -4.761 8.907 1.00 98.06 171 ASN A CA 1
ATOM 1363 C C . ASN A 1 171 ? 16.190 -3.773 9.428 1.00 98.06 171 ASN A C 1
ATOM 1365 O O . ASN A 1 171 ? 15.776 -3.886 10.571 1.00 98.06 171 ASN A O 1
ATOM 1369 N N . THR A 1 172 ? 15.673 -2.876 8.585 1.00 98.50 172 THR A N 1
ATOM 1370 C CA . THR A 1 172 ? 14.633 -1.912 8.976 1.00 98.50 172 THR A CA 1
ATOM 1371 C C . THR A 1 172 ? 13.371 -2.583 9.517 1.00 98.50 172 THR A C 1
ATOM 1373 O O . THR A 1 172 ? 12.812 -2.125 10.508 1.00 98.50 172 THR A O 1
ATOM 1376 N N . ILE A 1 173 ? 12.910 -3.683 8.912 1.00 98.56 173 ILE A N 1
ATOM 1377 C CA . ILE A 1 173 ? 11.752 -4.435 9.426 1.00 98.56 173 ILE A CA 1
ATOM 1378 C C . ILE A 1 173 ? 12.057 -5.087 10.787 1.00 98.56 173 ILE A C 1
ATOM 1380 O O . ILE A 1 173 ? 11.174 -5.136 11.645 1.00 98.56 173 ILE A O 1
ATOM 1384 N N . GLN A 1 174 ? 13.295 -5.541 11.005 1.00 98.38 174 GLN A N 1
ATOM 1385 C CA . GLN A 1 174 ? 13.758 -6.091 12.280 1.00 98.38 174 GLN A CA 1
ATOM 1386 C C . GLN A 1 174 ? 13.860 -5.017 13.376 1.00 98.38 174 GLN A C 1
ATOM 1388 O O . GLN A 1 174 ? 13.255 -5.190 14.432 1.00 98.38 174 GLN A O 1
ATOM 1393 N N . GLU A 1 175 ? 14.562 -3.909 13.122 1.00 98.38 175 GLU A N 1
ATOM 1394 C CA . GLU A 1 175 ? 14.713 -2.779 14.058 1.00 98.38 175 GLU A CA 1
ATOM 1395 C C . GLU A 1 175 ? 13.363 -2.104 14.368 1.00 98.38 175 GLU A C 1
ATOM 1397 O O . GLU A 1 175 ? 13.139 -1.599 15.466 1.00 98.38 175 GLU A O 1
ATOM 1402 N N . ALA A 1 176 ? 12.414 -2.141 13.427 1.00 98.56 176 ALA A N 1
ATOM 1403 C CA . ALA A 1 176 ? 11.051 -1.658 13.630 1.00 98.56 176 ALA A CA 1
ATOM 1404 C C . ALA A 1 176 ? 10.132 -2.619 14.417 1.00 98.56 176 ALA A C 1
ATOM 1406 O O . ALA A 1 176 ? 8.954 -2.301 14.595 1.00 98.56 176 ALA A O 1
ATOM 1407 N N . GLU A 1 177 ? 10.627 -3.787 14.847 1.00 98.44 177 GLU A N 1
ATOM 1408 C CA . GLU A 1 177 ? 9.852 -4.866 15.487 1.00 98.44 177 GLU A CA 1
ATOM 1409 C C . GLU A 1 177 ? 8.572 -5.247 14.706 1.00 98.44 177 GLU A C 1
ATOM 1411 O O . GLU A 1 177 ? 7.499 -5.512 15.267 1.00 98.44 177 GLU A O 1
ATOM 1416 N N . LEU A 1 178 ? 8.674 -5.253 13.373 1.00 98.69 178 LEU A N 1
ATOM 1417 C CA . LEU A 1 178 ? 7.564 -5.513 12.463 1.00 98.69 178 LEU A CA 1
ATOM 1418 C C . LEU A 1 178 ? 7.536 -6.981 12.019 1.00 98.69 178 LEU A C 1
ATOM 1420 O O . LEU A 1 178 ? 8.438 -7.484 11.354 1.00 98.69 178 LEU A O 1
ATOM 1424 N N . PHE A 1 179 ? 6.437 -7.670 12.319 1.00 98.25 179 PHE A N 1
ATOM 1425 C CA . PHE A 1 179 ? 6.240 -9.074 11.962 1.00 98.25 179 PHE A CA 1
ATOM 1426 C C . PHE A 1 179 ? 5.409 -9.191 10.685 1.00 98.25 179 PHE A C 1
ATOM 1428 O O . PHE A 1 179 ? 4.331 -8.596 10.580 1.00 98.25 179 PHE A O 1
ATOM 1435 N N . GLN A 1 180 ? 5.871 -9.997 9.724 1.00 98.38 180 GLN A N 1
ATOM 1436 C CA . GLN A 1 180 ? 5.115 -10.267 8.501 1.00 98.38 180 GLN A CA 1
ATOM 1437 C C . GLN A 1 180 ? 3.753 -10.880 8.843 1.00 98.38 180 GLN A C 1
ATOM 1439 O O . GLN A 1 180 ? 3.671 -11.890 9.542 1.00 98.38 180 GLN A O 1
ATOM 1444 N N . THR A 1 181 ? 2.677 -10.300 8.312 1.00 98.12 181 THR A N 1
ATOM 1445 C CA . THR A 1 181 ? 1.329 -10.824 8.535 1.00 98.12 181 THR A CA 1
ATOM 1446 C C . THR A 1 181 ? 1.164 -12.187 7.859 1.00 98.12 181 THR A C 1
ATOM 1448 O O . THR A 1 181 ? 1.453 -12.297 6.661 1.00 98.12 181 THR A O 1
ATOM 1451 N N . PRO A 1 182 ? 0.668 -13.221 8.576 1.00 97.75 182 PRO A N 1
ATOM 1452 C CA . PRO A 1 182 ? 0.405 -14.535 8.001 1.00 97.75 182 PRO A CA 1
ATOM 1453 C C . PRO A 1 182 ? -0.439 -14.421 6.733 1.00 97.75 182 PRO A C 1
ATOM 1455 O O . PRO A 1 182 ? -1.469 -13.739 6.727 1.00 97.75 182 PRO A O 1
ATOM 1458 N N . TYR A 1 183 ? -0.009 -15.069 5.649 1.00 98.25 183 TYR A N 1
ATOM 1459 C CA . TYR A 1 183 ? -0.652 -14.898 4.350 1.00 98.25 183 TYR A CA 1
ATOM 1460 C C . TYR A 1 183 ? -0.907 -16.198 3.591 1.00 98.25 183 TYR A C 1
ATOM 1462 O O . TYR A 1 183 ? -0.317 -17.243 3.847 1.00 98.25 183 TYR A O 1
ATOM 1470 N N . THR A 1 184 ? -1.820 -16.100 2.628 1.00 98.56 184 THR A N 1
ATOM 1471 C CA . THR A 1 184 ? -2.174 -17.150 1.666 1.00 98.56 184 THR A CA 1
ATOM 1472 C C . THR A 1 184 ? -2.202 -16.574 0.247 1.00 98.56 184 THR A C 1
ATOM 1474 O O . THR A 1 184 ? -2.213 -15.354 0.071 1.00 98.56 184 THR A O 1
ATOM 1477 N N . GLY A 1 185 ? -2.232 -17.437 -0.770 1.00 98.12 185 GLY A N 1
ATOM 1478 C CA . GLY A 1 185 ? -2.250 -17.022 -2.175 1.00 98.12 185 GLY A CA 1
ATOM 1479 C C . GLY A 1 185 ? -0.845 -16.857 -2.762 1.00 98.12 185 GLY A C 1
ATOM 1480 O O . GLY A 1 185 ? 0.033 -17.683 -2.520 1.00 98.12 185 GLY A O 1
ATOM 1481 N N . MET A 1 186 ? -0.639 -15.822 -3.575 1.00 97.88 186 MET A N 1
ATOM 1482 C CA . MET A 1 186 ? 0.596 -15.622 -4.341 1.00 97.88 186 MET A CA 1
ATOM 1483 C C . MET A 1 186 ? 1.809 -15.315 -3.443 1.00 97.88 186 MET A C 1
ATOM 1485 O O . MET A 1 186 ? 1.825 -14.301 -2.748 1.00 97.88 186 MET A O 1
ATOM 1489 N N . ARG A 1 187 ? 2.869 -16.139 -3.523 1.00 97.06 187 ARG A N 1
ATOM 1490 C CA . ARG A 1 187 ? 4.192 -15.833 -2.933 1.00 97.06 187 ARG A CA 1
ATOM 1491 C C . ARG A 1 187 ? 4.839 -14.647 -3.652 1.00 97.06 187 ARG A C 1
ATOM 1493 O O . ARG A 1 187 ? 5.004 -13.583 -3.062 1.00 97.06 187 ARG A O 1
ATOM 1500 N N . TYR A 1 188 ? 5.158 -14.814 -4.937 1.00 97.94 188 TYR A N 1
ATOM 1501 C CA . TYR A 1 188 ? 5.671 -13.734 -5.782 1.00 97.94 188 TYR A CA 1
ATOM 1502 C C . TYR A 1 188 ? 4.514 -12.865 -6.262 1.00 97.94 188 TYR A C 1
ATOM 1504 O O . TYR A 1 188 ? 3.668 -13.315 -7.043 1.00 97.94 188 TYR A O 1
ATOM 1512 N N . THR A 1 189 ? 4.477 -11.629 -5.784 1.00 98.19 189 THR A N 1
ATOM 1513 C CA . THR A 1 189 ? 3.386 -10.686 -6.035 1.00 98.19 189 THR A CA 1
ATOM 1514 C C . THR A 1 189 ? 3.557 -9.956 -7.363 1.00 98.19 189 THR A C 1
ATOM 1516 O O . THR A 1 189 ? 2.562 -9.712 -8.042 1.00 98.19 189 THR A O 1
ATOM 1519 N N . TRP A 1 190 ? 4.799 -9.735 -7.799 1.00 98.25 190 TRP A N 1
ATOM 1520 C CA . TRP A 1 190 ? 5.146 -9.067 -9.050 1.00 98.25 190 TRP A CA 1
ATOM 1521 C C . TRP A 1 190 ? 5.652 -10.027 -10.138 1.00 98.25 190 TRP A C 1
ATOM 1523 O O . TRP A 1 190 ? 6.315 -11.027 -9.842 1.00 98.25 190 TRP A O 1
ATOM 1533 N N . HIS A 1 191 ? 5.379 -9.698 -11.405 1.00 96.12 191 HIS A N 1
ATOM 1534 C CA . HIS A 1 191 ? 5.935 -10.360 -12.594 1.00 96.12 191 HIS A CA 1
ATOM 1535 C C . HIS A 1 191 ? 6.269 -9.344 -13.688 1.00 96.12 191 HIS A C 1
ATOM 1537 O O . HIS A 1 191 ? 5.484 -8.440 -13.939 1.00 96.12 191 HIS A O 1
ATOM 1543 N N . ASN A 1 192 ? 7.383 -9.523 -14.400 1.00 95.12 192 ASN A N 1
ATOM 1544 C CA . ASN A 1 192 ? 7.799 -8.595 -15.459 1.00 95.12 192 ASN A CA 1
ATOM 1545 C C . ASN A 1 192 ? 6.964 -8.646 -16.758 1.00 95.12 192 ASN A C 1
ATOM 1547 O O . ASN A 1 192 ? 7.253 -7.888 -17.678 1.00 95.12 192 ASN A O 1
ATOM 1551 N N . GLY A 1 193 ? 5.974 -9.536 -16.875 1.00 90.88 193 GLY A N 1
ATOM 1552 C CA . GLY A 1 193 ? 5.159 -9.705 -18.085 1.00 90.88 193 GLY A CA 1
ATOM 1553 C C . GLY A 1 193 ? 5.823 -10.521 -19.202 1.00 90.88 193 GLY A C 1
ATOM 1554 O O . GLY A 1 193 ? 5.192 -10.758 -20.230 1.00 90.88 193 GLY A O 1
ATOM 1555 N N . HIS A 1 194 ? 7.059 -10.993 -19.012 1.00 89.75 194 HIS A N 1
ATOM 1556 C CA . HIS A 1 194 ? 7.781 -11.798 -20.000 1.00 89.75 194 HIS A CA 1
ATOM 1557 C C . HIS A 1 194 ? 7.606 -13.308 -19.774 1.00 89.75 194 HIS A C 1
ATOM 1559 O O . HIS A 1 194 ? 7.386 -13.775 -18.654 1.00 89.75 194 HIS A O 1
ATOM 1565 N N . ALA A 1 195 ? 7.725 -14.084 -20.854 1.00 86.19 195 ALA A N 1
ATOM 1566 C CA . ALA A 1 195 ? 7.577 -15.537 -20.850 1.00 86.19 195 ALA A CA 1
ATOM 1567 C C . ALA A 1 195 ? 8.927 -16.283 -20.797 1.00 86.19 195 ALA A C 1
ATOM 1569 O O . ALA A 1 195 ? 9.988 -15.720 -21.088 1.00 86.19 195 ALA A O 1
ATOM 1570 N N . ALA A 1 196 ? 8.851 -17.578 -20.467 1.00 84.44 196 ALA A N 1
ATOM 1571 C CA . ALA A 1 196 ? 9.967 -18.529 -20.468 1.00 84.44 196 ALA A CA 1
ATOM 1572 C C . ALA A 1 196 ? 11.217 -18.002 -19.726 1.00 84.44 196 ALA A C 1
ATOM 1574 O O . ALA A 1 196 ? 11.100 -17.487 -18.616 1.00 84.44 196 ALA A O 1
ATOM 1575 N N . GLU A 1 197 ? 12.401 -18.130 -20.326 1.00 84.12 197 GLU A N 1
ATOM 1576 C CA . GLU A 1 197 ? 13.713 -17.824 -19.730 1.00 84.12 197 GLU A CA 1
ATOM 1577 C C . GLU A 1 197 ? 13.885 -16.353 -19.311 1.00 84.12 197 GLU A C 1
ATOM 1579 O O . GLU A 1 197 ? 14.695 -16.040 -18.443 1.00 84.12 197 GLU A O 1
ATOM 1584 N N . THR A 1 198 ? 13.089 -15.447 -19.888 1.00 89.00 198 THR A N 1
ATOM 1585 C CA . THR A 1 198 ? 13.094 -14.011 -19.550 1.00 89.00 198 THR A CA 1
ATOM 1586 C C . THR A 1 198 ? 12.075 -13.628 -18.471 1.00 89.00 198 THR A C 1
ATOM 1588 O O . THR A 1 198 ? 11.988 -12.458 -18.093 1.00 89.00 198 THR A O 1
ATOM 1591 N N . SER A 1 199 ? 11.307 -14.592 -17.954 1.00 93.00 199 SER A N 1
ATOM 1592 C CA . SER A 1 199 ? 10.354 -14.383 -16.862 1.00 93.00 199 SER A CA 1
ATOM 1593 C C . SER A 1 199 ? 11.081 -14.035 -15.561 1.00 93.00 199 SER A C 1
ATOM 1595 O O . SER A 1 199 ? 11.947 -14.780 -15.102 1.00 93.00 199 SER A O 1
ATOM 1597 N N . ILE A 1 200 ? 10.708 -12.910 -14.948 1.00 95.06 200 ILE A N 1
ATOM 1598 C CA . ILE A 1 200 ? 11.210 -12.487 -13.636 1.00 95.06 200 ILE A CA 1
ATOM 1599 C C . ILE A 1 200 ? 10.023 -12.331 -12.693 1.00 95.06 200 ILE A C 1
ATOM 1601 O O . ILE A 1 200 ? 9.086 -11.582 -12.974 1.00 95.06 200 ILE A O 1
ATOM 1605 N N . LEU A 1 201 ? 10.091 -13.017 -11.557 1.00 96.56 201 LEU A N 1
ATOM 1606 C CA . LEU A 1 201 ? 9.121 -12.959 -10.469 1.00 96.56 201 LEU A CA 1
ATOM 1607 C C . LEU A 1 201 ? 9.787 -12.368 -9.226 1.00 96.56 201 LEU A C 1
ATOM 1609 O O . LEU A 1 201 ? 10.949 -12.662 -8.933 1.00 96.56 201 LEU A O 1
ATOM 1613 N N . ARG A 1 202 ? 9.057 -11.524 -8.492 1.00 97.38 202 ARG A N 1
ATOM 1614 C CA . ARG A 1 202 ? 9.531 -10.926 -7.234 1.00 97.38 202 ARG A CA 1
ATOM 1615 C C . ARG A 1 202 ? 8.407 -10.832 -6.210 1.00 97.38 202 ARG A C 1
ATOM 1617 O O . ARG A 1 202 ? 7.249 -10.634 -6.576 1.00 97.38 202 ARG A O 1
ATOM 1624 N N . LYS A 1 203 ? 8.737 -10.925 -4.924 1.00 98.06 203 LYS A N 1
ATOM 1625 C CA . LYS A 1 203 ? 7.842 -10.521 -3.836 1.00 98.06 203 LYS A CA 1
ATOM 1626 C C . LYS A 1 203 ? 8.147 -9.075 -3.435 1.00 98.06 203 LYS A C 1
ATOM 1628 O O . LYS A 1 203 ? 9.064 -8.829 -2.664 1.00 98.06 203 LYS A O 1
ATOM 1633 N N . LEU A 1 204 ? 7.402 -8.131 -4.010 1.00 98.50 204 LEU A N 1
ATOM 1634 C CA . LEU A 1 204 ? 7.560 -6.689 -3.755 1.00 98.50 204 LEU A CA 1
ATOM 1635 C C . LEU A 1 204 ? 6.454 -6.130 -2.855 1.00 98.50 204 LEU A C 1
ATOM 1637 O O . LEU A 1 204 ? 6.660 -5.132 -2.168 1.00 98.50 204 LEU A O 1
ATOM 1641 N N . ASP A 1 205 ? 5.300 -6.799 -2.834 1.00 98.75 205 ASP A N 1
ATOM 1642 C CA . ASP A 1 205 ? 4.151 -6.408 -2.033 1.00 98.75 205 ASP A CA 1
ATOM 1643 C C . ASP A 1 205 ? 4.163 -7.177 -0.702 1.00 98.75 205 ASP A C 1
ATOM 1645 O O . ASP A 1 205 ? 4.176 -8.421 -0.656 1.00 98.75 205 ASP A O 1
ATOM 1649 N N . TRP A 1 206 ? 4.156 -6.418 0.393 1.00 98.75 206 TRP A N 1
ATOM 1650 C CA . TRP A 1 206 ? 4.289 -6.922 1.758 1.00 98.75 206 TRP A CA 1
ATOM 1651 C C . TRP A 1 206 ? 3.216 -6.337 2.678 1.00 98.75 206 TRP A C 1
ATOM 1653 O O . TRP A 1 206 ? 2.635 -5.286 2.405 1.00 98.75 206 TRP A O 1
ATOM 1663 N N . VAL A 1 207 ? 2.960 -7.053 3.772 1.00 98.81 207 VAL A N 1
ATOM 1664 C CA . VAL A 1 207 ? 2.089 -6.643 4.876 1.00 98.81 207 VAL A CA 1
ATOM 1665 C C . VAL A 1 207 ? 2.807 -7.029 6.165 1.00 98.81 207 VAL A C 1
ATOM 1667 O O . VAL A 1 207 ? 3.171 -8.198 6.329 1.00 98.81 207 VAL A O 1
ATOM 1670 N N . PHE A 1 208 ? 3.021 -6.059 7.048 1.00 98.88 208 PHE A N 1
ATOM 1671 C CA . PHE A 1 208 ? 3.619 -6.252 8.364 1.00 98.88 208 PHE A CA 1
ATOM 1672 C C . PHE A 1 208 ? 2.771 -5.578 9.441 1.00 98.88 208 PHE A C 1
ATOM 1674 O O . PHE A 1 208 ? 2.054 -4.610 9.171 1.00 98.88 208 PHE A O 1
ATOM 1681 N N . SER A 1 209 ? 2.914 -6.058 10.673 1.00 98.50 209 SER A N 1
ATOM 1682 C CA . SER A 1 209 ? 2.276 -5.463 11.844 1.00 98.50 209 SER A CA 1
ATOM 1683 C C . SER A 1 209 ? 3.128 -5.633 13.098 1.00 98.50 209 SER A C 1
ATOM 1685 O O . SER A 1 209 ? 3.911 -6.578 13.192 1.00 98.50 209 SER A O 1
ATOM 1687 N N . ASN A 1 210 ? 2.946 -4.755 14.084 1.00 98.44 210 ASN A N 1
ATOM 1688 C CA . ASN A 1 210 ? 3.631 -4.845 15.378 1.00 98.44 210 ASN A CA 1
ATOM 1689 C C . ASN A 1 210 ? 2.909 -5.773 16.381 1.00 98.44 210 ASN A C 1
ATOM 1691 O O . ASN A 1 210 ? 1.801 -6.262 16.146 1.00 98.44 210 ASN A O 1
ATOM 1695 N N . SER A 1 211 ? 3.524 -5.999 17.543 1.00 97.31 211 SER A N 1
ATOM 1696 C CA . SER A 1 211 ? 2.964 -6.820 18.630 1.00 97.31 211 SER A CA 1
ATOM 1697 C C . SER A 1 211 ? 1.603 -6.307 19.139 1.00 97.31 211 SER A C 1
ATOM 1699 O O . SER A 1 211 ? 0.671 -7.095 19.323 1.00 97.31 211 SER A O 1
ATOM 1701 N N . ALA A 1 212 ? 1.436 -4.987 19.287 1.00 95.88 212 ALA A N 1
ATOM 1702 C CA . ALA A 1 212 ? 0.179 -4.352 19.699 1.00 95.88 212 ALA A CA 1
ATOM 1703 C C . ALA A 1 212 ? -0.992 -4.656 18.739 1.00 95.88 212 ALA A C 1
ATOM 1705 O O . ALA A 1 212 ? -2.143 -4.810 19.172 1.00 95.88 212 ALA A O 1
ATOM 1706 N N . PHE A 1 213 ? -0.707 -4.804 17.441 1.00 96.12 213 PHE A N 1
ATOM 1707 C CA . PHE A 1 213 ? -1.691 -5.217 16.446 1.00 96.12 213 PHE A CA 1
ATOM 1708 C C . PHE A 1 213 ? -2.160 -6.657 16.656 1.00 96.12 213 PHE A C 1
ATOM 1710 O O . PHE A 1 213 ? -3.369 -6.884 16.700 1.00 96.12 213 PHE A O 1
ATOM 1717 N N . TYR A 1 214 ? -1.260 -7.618 16.878 1.00 94.31 214 TYR A N 1
ATOM 1718 C CA . TYR A 1 214 ? -1.662 -9.010 17.136 1.00 94.31 214 TYR A CA 1
ATOM 1719 C C . TYR A 1 214 ? -2.349 -9.199 18.495 1.00 94.31 214 TYR A C 1
ATOM 1721 O O . TYR A 1 214 ? -3.239 -10.037 18.607 1.00 94.31 214 TYR A O 1
ATOM 1729 N N . THR A 1 215 ? -2.054 -8.364 19.495 1.00 92.94 215 THR A N 1
ATOM 1730 C CA . THR A 1 215 ? -2.842 -8.295 20.744 1.00 92.94 215 THR A CA 1
ATOM 1731 C C . THR A 1 215 ? -4.302 -7.879 20.491 1.00 92.94 215 THR A C 1
ATOM 1733 O O . THR A 1 215 ? -5.211 -8.267 21.230 1.00 92.94 215 THR A O 1
ATOM 1736 N N . SER A 1 216 ? -4.557 -7.102 19.434 1.00 91.00 216 SER A N 1
ATOM 1737 C CA . SER A 1 216 ? -5.899 -6.629 19.062 1.00 91.00 216 SER A CA 1
ATOM 1738 C C . SER A 1 216 ? -6.608 -7.561 18.068 1.00 91.00 216 SER A C 1
ATOM 1740 O O . SER A 1 216 ? -7.808 -7.803 18.209 1.00 91.00 216 SER A O 1
ATOM 1742 N N . TRP A 1 217 ? -5.868 -8.122 17.107 1.00 93.00 217 TRP A N 1
ATOM 1743 C CA . TRP A 1 217 ? -6.357 -9.017 16.053 1.00 93.00 217 TRP A CA 1
ATOM 1744 C C . TRP A 1 217 ? -5.436 -10.241 15.881 1.00 93.00 217 TRP A C 1
ATOM 1746 O O . TRP A 1 217 ? -4.756 -10.369 14.862 1.00 93.00 217 TRP A O 1
ATOM 1756 N N . PRO A 1 218 ? -5.432 -11.193 16.834 1.00 93.12 218 PRO A N 1
ATOM 1757 C CA . PRO A 1 218 ? -4.513 -12.341 16.818 1.00 93.12 218 PRO A CA 1
ATOM 1758 C C . PRO A 1 218 ? -4.760 -13.319 15.659 1.00 93.12 218 PRO A C 1
ATOM 1760 O O . PRO A 1 218 ? -3.931 -14.176 15.378 1.00 93.12 218 PRO A O 1
ATOM 1763 N N . THR A 1 219 ? -5.910 -13.206 14.988 1.00 93.88 219 THR A N 1
ATOM 1764 C CA . THR A 1 219 ? -6.310 -14.032 13.835 1.00 93.88 219 THR A CA 1
ATOM 1765 C C . THR A 1 219 ? -6.213 -13.286 12.498 1.00 93.88 219 THR A C 1
ATOM 1767 O O . THR A 1 219 ? -6.682 -13.797 11.479 1.00 93.88 219 THR A O 1
ATOM 1770 N N . ALA A 1 220 ? -5.624 -12.082 12.486 1.00 95.25 220 ALA A N 1
ATOM 1771 C CA . ALA A 1 220 ? -5.441 -11.300 11.270 1.00 95.25 220 ALA A CA 1
ATOM 1772 C C . ALA A 1 220 ? -4.596 -12.060 10.240 1.00 95.25 220 ALA A C 1
ATOM 1774 O O . ALA A 1 220 ? -3.536 -12.604 10.553 1.00 95.25 220 ALA A O 1
ATOM 1775 N N . LYS A 1 221 ? -5.070 -12.077 8.993 1.00 97.00 221 LYS A N 1
ATOM 1776 C CA . LYS A 1 221 ? -4.407 -12.760 7.879 1.00 97.00 221 LYS A CA 1
ATOM 1777 C C . LYS A 1 221 ? -4.574 -11.990 6.581 1.00 97.00 221 LYS A C 1
ATOM 1779 O O . LYS A 1 221 ? -5.581 -11.306 6.391 1.00 97.00 221 LYS A O 1
ATOM 1784 N N . THR A 1 222 ? -3.623 -12.172 5.676 1.00 98.56 222 THR A N 1
ATOM 1785 C CA . THR A 1 222 ? -3.617 -11.568 4.341 1.00 98.56 222 THR A CA 1
ATOM 1786 C C . THR A 1 222 ? -3.869 -12.622 3.260 1.00 98.56 222 THR A C 1
ATOM 1788 O O . THR A 1 222 ? -3.433 -13.770 3.362 1.00 98.56 222 THR A O 1
ATOM 1791 N N . HIS A 1 223 ? -4.551 -12.249 2.183 1.00 98.69 223 HIS A N 1
ATOM 1792 C CA . HIS A 1 223 ? -4.601 -13.026 0.949 1.00 98.69 223 HIS A CA 1
ATOM 1793 C C . HIS A 1 223 ? -4.032 -12.205 -0.209 1.00 98.69 223 HIS A C 1
ATOM 1795 O O . HIS A 1 223 ? -4.496 -11.093 -0.454 1.00 98.69 223 HIS A O 1
ATOM 1801 N N . PHE A 1 224 ? -3.043 -12.752 -0.917 1.00 98.69 224 PHE A N 1
ATOM 1802 C CA . PHE A 1 224 ? -2.495 -12.170 -2.142 1.00 98.69 224 PHE A CA 1
ATOM 1803 C C . PHE A 1 224 ? -3.141 -12.839 -3.359 1.00 98.69 224 PHE A C 1
ATOM 1805 O O . PHE A 1 224 ? -2.869 -14.002 -3.662 1.00 98.69 224 PHE A O 1
ATOM 1812 N N . TYR A 1 225 ? -3.991 -12.101 -4.066 1.00 98.44 225 TYR A N 1
ATOM 1813 C CA . TYR A 1 225 ? -4.719 -12.593 -5.232 1.00 98.44 225 TYR A CA 1
ATOM 1814 C C . TYR A 1 225 ? -3.804 -12.796 -6.455 1.00 98.44 225 TYR A C 1
ATOM 1816 O O . TYR A 1 225 ? -2.800 -12.088 -6.612 1.00 98.44 225 TYR A O 1
ATOM 1824 N N . PRO A 1 226 ? -4.155 -13.717 -7.373 1.00 97.38 226 PRO A N 1
ATOM 1825 C CA . PRO A 1 226 ? -3.527 -13.797 -8.688 1.00 97.38 226 PRO A CA 1
ATOM 1826 C C . PRO A 1 226 ? -3.561 -12.452 -9.427 1.00 97.38 226 PRO A C 1
ATOM 1828 O O . PRO A 1 226 ? -4.552 -11.721 -9.374 1.00 97.38 226 PRO A O 1
ATOM 1831 N N . ARG A 1 227 ? -2.475 -12.135 -10.138 1.00 94.88 227 ARG A N 1
ATOM 1832 C CA . ARG A 1 227 ? -2.391 -10.976 -11.042 1.00 94.88 227 ARG A CA 1
ATOM 1833 C C . ARG A 1 227 ? -3.413 -11.112 -12.172 1.00 94.88 227 ARG A C 1
ATOM 1835 O O . ARG A 1 227 ? -3.535 -12.190 -12.747 1.00 94.88 227 ARG A O 1
ATOM 1842 N N . TYR A 1 228 ? -4.113 -10.025 -12.505 1.00 89.75 228 TYR A N 1
ATOM 1843 C CA . TYR A 1 228 ? -5.046 -10.006 -13.647 1.00 89.75 228 TYR A CA 1
ATOM 1844 C C . TYR A 1 228 ? -5.202 -8.633 -14.325 1.00 89.75 228 TYR A C 1
ATOM 1846 O O . TYR A 1 228 ? -5.250 -8.576 -15.547 1.00 89.75 228 TYR A O 1
ATOM 1854 N N . ALA A 1 229 ? -5.242 -7.527 -13.568 1.00 93.38 229 ALA A N 1
ATOM 1855 C CA . ALA A 1 229 ? -5.344 -6.159 -14.119 1.00 93.38 229 ALA A CA 1
ATOM 1856 C C . ALA A 1 229 ? -4.110 -5.268 -13.856 1.00 93.38 229 ALA A C 1
ATOM 1858 O O . ALA A 1 229 ? -4.080 -4.090 -14.226 1.00 93.38 229 ALA A O 1
ATOM 1859 N N . SER A 1 230 ? -3.098 -5.843 -13.210 1.00 96.75 230 SER A N 1
ATOM 1860 C CA . SER A 1 230 ? -1.805 -5.247 -12.891 1.00 96.75 230 SER A CA 1
ATOM 1861 C C . SER A 1 230 ? -0.749 -6.354 -12.904 1.00 96.75 230 SER A C 1
ATOM 1863 O O . SER A 1 230 ? -1.071 -7.530 -12.709 1.00 96.75 230 SER A O 1
ATOM 1865 N N . ASP A 1 231 ? 0.503 -5.965 -13.114 1.00 96.88 231 ASP A N 1
ATOM 1866 C CA . ASP A 1 231 ? 1.692 -6.788 -12.896 1.00 96.88 231 ASP A CA 1
ATOM 1867 C C . ASP A 1 231 ? 1.986 -7.026 -11.402 1.00 96.88 231 ASP A C 1
ATOM 1869 O O . ASP A 1 231 ? 2.836 -7.855 -11.092 1.00 96.88 231 ASP A O 1
ATOM 1873 N N . HIS A 1 232 ? 1.252 -6.375 -10.490 1.00 98.19 232 HIS A N 1
ATOM 1874 C CA . HIS A 1 232 ? 1.226 -6.656 -9.049 1.00 98.19 232 HIS A CA 1
ATOM 1875 C C . HIS A 1 232 ? -0.053 -7.385 -8.599 1.00 98.19 232 HIS A C 1
ATOM 1877 O O . HIS A 1 232 ? -1.154 -7.178 -9.124 1.00 98.19 232 HIS A O 1
ATOM 1883 N N . SER A 1 233 ? 0.092 -8.225 -7.575 1.00 98.12 233 SER A N 1
ATOM 1884 C CA . SER A 1 233 ? -0.994 -8.924 -6.880 1.00 98.12 233 SER A CA 1
ATOM 1885 C C . SER A 1 233 ? -1.720 -8.008 -5.894 1.00 98.12 233 SER A C 1
ATOM 1887 O O . SER A 1 233 ? -1.084 -7.356 -5.071 1.00 98.12 233 SER A O 1
ATOM 1889 N N . ALA A 1 234 ? -3.055 -8.024 -5.902 1.00 98.44 234 ALA A N 1
ATOM 1890 C CA . ALA A 1 234 ? -3.837 -7.367 -4.856 1.00 98.44 234 ALA A CA 1
ATOM 1891 C C . ALA A 1 234 ? -3.703 -8.124 -3.524 1.00 98.44 234 ALA A C 1
ATOM 1893 O O . ALA A 1 234 ? -3.864 -9.345 -3.494 1.00 98.44 234 ALA A O 1
ATOM 1894 N N . ALA A 1 235 ? -3.469 -7.411 -2.427 1.00 98.69 235 ALA A N 1
ATOM 1895 C CA . ALA A 1 235 ? -3.501 -7.936 -1.065 1.00 98.69 235 ALA A CA 1
ATOM 1896 C C . ALA A 1 235 ? -4.822 -7.557 -0.380 1.00 98.69 235 ALA A C 1
ATOM 1898 O O . ALA A 1 235 ? -5.293 -6.432 -0.537 1.00 98.69 235 ALA A O 1
ATOM 1899 N N . VAL A 1 236 ? -5.408 -8.462 0.405 1.00 98.81 236 VAL A N 1
ATOM 1900 C CA . VAL A 1 236 ? -6.530 -8.158 1.311 1.00 98.81 236 VAL A CA 1
ATOM 1901 C C . VAL A 1 236 ? -6.242 -8.746 2.684 1.00 98.81 236 VAL A C 1
ATOM 1903 O O . VAL A 1 236 ? -6.068 -9.956 2.814 1.00 98.81 236 VAL A O 1
ATOM 1906 N N . THR A 1 237 ? -6.203 -7.890 3.700 1.00 98.62 237 THR A N 1
ATOM 1907 C CA . THR A 1 237 ? -6.008 -8.247 5.105 1.00 98.62 237 THR A CA 1
ATOM 1908 C C . THR A 1 237 ? -7.346 -8.192 5.835 1.00 98.62 237 THR A C 1
ATOM 1910 O O . THR A 1 2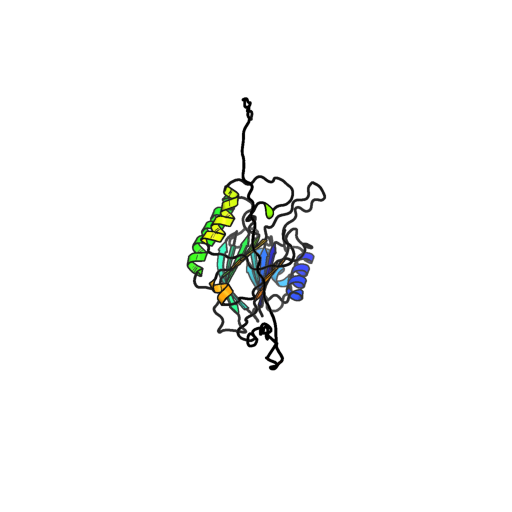37 ? -8.015 -7.159 5.842 1.00 98.62 237 THR A O 1
ATOM 1913 N N . THR A 1 238 ? -7.750 -9.301 6.456 1.00 97.00 238 THR A N 1
ATOM 1914 C CA . THR A 1 238 ? -9.014 -9.397 7.202 1.00 97.00 238 THR A CA 1
ATOM 1915 C C . THR A 1 238 ? -8.761 -9.338 8.704 1.00 97.00 238 THR A C 1
ATOM 1917 O O . THR A 1 238 ? -7.992 -10.132 9.245 1.00 97.00 238 THR A O 1
ATOM 1920 N N . LEU A 1 239 ? -9.456 -8.424 9.381 1.00 93.62 239 LEU A N 1
ATOM 1921 C CA . LEU A 1 239 ? -9.428 -8.210 10.823 1.00 93.62 239 LEU A CA 1
ATOM 1922 C C . LEU A 1 239 ? -10.693 -8.791 11.471 1.00 93.62 239 LEU A C 1
ATOM 1924 O O . LEU A 1 239 ? -11.806 -8.255 11.360 1.00 93.62 239 LEU A O 1
ATOM 1928 N N . THR A 1 240 ? -10.517 -9.894 12.192 1.00 84.69 240 THR A N 1
ATOM 1929 C CA . THR A 1 240 ? -11.546 -10.541 13.011 1.00 84.69 240 THR A CA 1
ATOM 1930 C C . THR A 1 240 ? -11.295 -10.261 14.488 1.00 84.69 240 THR A C 1
ATOM 1932 O O . THR A 1 240 ? -10.299 -10.701 15.054 1.00 84.69 240 THR A O 1
ATOM 1935 N N . ASN A 1 241 ? -12.204 -9.520 15.129 1.00 70.25 241 ASN A N 1
ATOM 1936 C CA . ASN A 1 241 ? -12.165 -9.321 16.577 1.00 70.25 241 ASN A CA 1
ATOM 1937 C C . ASN A 1 241 ? -12.685 -10.594 17.267 1.00 70.25 241 ASN A C 1
ATOM 1939 O O . ASN A 1 241 ? -13.881 -10.881 17.226 1.00 70.25 241 ASN A O 1
ATOM 1943 N N . THR A 1 242 ? -11.786 -11.352 17.893 1.00 57.72 242 THR A N 1
ATOM 1944 C CA . THR A 1 242 ? -12.100 -12.601 18.604 1.00 57.72 242 THR A CA 1
ATOM 1945 C C . THR A 1 242 ? -12.846 -12.386 19.925 1.00 57.72 242 THR A C 1
ATOM 1947 O O . THR A 1 242 ? -13.428 -13.332 20.446 1.00 57.72 242 THR A O 1
ATOM 1950 N N . ARG A 1 243 ? -12.924 -11.153 20.454 1.00 54.56 243 ARG A N 1
ATOM 1951 C CA . ARG A 1 243 ? -13.583 -10.853 21.745 1.00 54.56 243 ARG A CA 1
ATOM 1952 C C . ARG A 1 243 ? -15.116 -10.987 21.733 1.00 54.56 243 ARG A C 1
ATOM 1954 O O . ARG A 1 243 ? -15.736 -10.794 22.772 1.00 54.56 243 ARG A O 1
ATOM 1961 N N . LEU A 1 244 ? -15.731 -11.300 20.589 1.00 49.38 244 LEU A N 1
ATOM 1962 C CA . LEU A 1 244 ? -17.181 -11.516 20.443 1.00 49.38 244 LEU A CA 1
ATOM 1963 C C . LEU A 1 244 ? -17.536 -12.924 19.915 1.00 49.38 244 LEU A C 1
ATOM 1965 O O . LEU A 1 244 ? -18.620 -13.113 19.368 1.00 49.38 244 LEU A O 1
ATOM 1969 N N . GLY A 1 245 ? -16.643 -13.916 20.053 1.00 40.28 245 GLY A N 1
ATOM 1970 C CA . GLY A 1 245 ? -16.820 -15.237 19.432 1.00 40.28 245 GLY A CA 1
ATOM 1971 C C . GLY A 1 245 ? -16.273 -16.432 20.216 1.00 40.28 245 GLY A C 1
ATOM 1972 O O . GLY A 1 245 ? -15.272 -17.006 19.812 1.00 40.28 245 GLY A O 1
ATOM 1973 N N . GLN A 1 246 ? -17.033 -16.853 21.235 1.00 39.62 246 GLN A N 1
ATOM 1974 C CA . GLN A 1 246 ? -17.000 -18.161 21.921 1.00 39.62 246 GLN A CA 1
ATOM 1975 C C . GLN A 1 246 ? -15.783 -18.525 22.806 1.00 39.62 246 GLN A C 1
ATOM 1977 O O . GLN A 1 246 ? -14.673 -18.035 22.598 1.00 39.62 246 GLN A O 1
ATOM 1982 N N . PRO A 1 247 ? -15.980 -19.399 23.822 1.00 36.06 247 PRO A N 1
ATOM 1983 C CA . PRO A 1 247 ? -14.877 -19.980 24.574 1.00 36.06 247 PRO A CA 1
ATOM 1984 C C . PRO A 1 247 ? -13.999 -20.820 23.652 1.00 36.06 247 PRO A C 1
ATOM 1986 O O . PRO A 1 247 ? -14.503 -21.553 22.800 1.00 36.06 247 PRO A O 1
ATOM 1989 N N . ILE A 1 248 ? -12.691 -20.799 23.899 1.00 45.09 248 ILE A N 1
ATOM 1990 C CA . ILE A 1 248 ? -11.799 -21.834 23.386 1.00 45.09 248 ILE A CA 1
ATOM 1991 C C . ILE A 1 248 ? -12.212 -23.131 24.088 1.00 45.09 248 ILE A C 1
ATOM 1993 O O . ILE A 1 248 ? -11.811 -23.384 25.226 1.00 45.09 248 ILE A O 1
ATOM 1997 N N . HIS A 1 249 ? -13.043 -23.943 23.431 1.00 40.25 249 HIS A N 1
ATOM 1998 C CA . HIS A 1 249 ? -13.201 -25.338 23.814 1.00 40.25 249 HIS A CA 1
ATOM 1999 C C . HIS A 1 249 ? -11.841 -25.988 23.576 1.00 40.25 249 HIS A C 1
ATOM 2001 O O . HIS A 1 249 ? -11.498 -26.336 22.450 1.00 40.25 249 HIS A O 1
ATOM 2007 N N . GLY A 1 250 ? -11.039 -26.072 24.639 1.00 36.41 250 GLY A N 1
ATOM 2008 C CA . GLY A 1 250 ? -9.781 -26.793 24.594 1.00 36.41 250 GLY A CA 1
ATOM 2009 C C . GLY A 1 250 ? -10.076 -28.210 24.133 1.00 36.41 250 GLY A C 1
ATOM 2010 O O . GLY A 1 250 ? -10.893 -28.895 24.756 1.00 36.41 250 GLY A O 1
ATOM 2011 N N . GLU A 1 251 ? -9.439 -28.624 23.039 1.00 36.19 251 GLU A N 1
ATOM 2012 C CA . GLU A 1 251 ? -9.456 -30.014 22.615 1.00 36.19 251 GLU A CA 1
ATOM 2013 C C . GLU A 1 251 ? -8.937 -30.843 23.784 1.00 36.19 251 GLU A C 1
ATOM 2015 O O . GLU A 1 251 ? -7.757 -30.803 24.146 1.00 36.19 251 GLU A O 1
ATOM 2020 N N . SER A 1 252 ? -9.843 -31.569 24.432 1.00 36.41 252 SER A N 1
ATOM 2021 C CA . SER A 1 252 ? -9.464 -32.541 25.432 1.00 36.41 252 SER A CA 1
ATOM 2022 C C . SER A 1 252 ? -8.740 -33.658 24.698 1.00 36.41 252 SER A C 1
ATOM 2024 O O . SER A 1 252 ? -9.367 -34.565 24.149 1.00 36.41 252 SER A O 1
ATOM 2026 N N . HIS A 1 253 ? -7.403 -33.590 24.694 1.00 38.06 253 HIS A N 1
ATOM 2027 C CA . HIS A 1 253 ? -6.562 -34.714 24.302 1.00 38.06 253 HIS A CA 1
ATOM 2028 C C . HIS A 1 253 ? -7.167 -35.988 24.906 1.00 38.06 253 HIS A C 1
ATOM 2030 O O . HIS A 1 253 ? -7.384 -36.025 26.128 1.00 38.06 253 HIS A O 1
ATOM 2036 N N . PRO A 1 254 ? -7.479 -37.017 24.096 1.00 34.72 254 PRO A N 1
ATOM 2037 C CA . PRO A 1 254 ? -8.054 -38.238 24.622 1.00 34.72 254 PRO A CA 1
ATOM 2038 C C . PRO A 1 254 ? -7.053 -38.828 25.611 1.00 34.72 254 PRO A C 1
ATOM 2040 O O . PRO A 1 254 ? -5.974 -39.282 25.229 1.00 34.72 254 PRO A O 1
ATOM 2043 N N . LYS A 1 255 ? -7.401 -38.778 26.904 1.00 34.09 255 LYS A N 1
ATOM 2044 C CA . LYS A 1 255 ? -6.591 -39.372 27.968 1.00 34.09 255 LYS A CA 1
ATOM 2045 C C . LYS A 1 255 ? -6.327 -40.822 27.581 1.00 34.09 255 LYS A C 1
ATOM 2047 O O . LYS A 1 255 ? -7.285 -41.590 27.466 1.00 34.09 255 LYS A O 1
ATOM 2052 N N . LEU A 1 256 ? -5.054 -41.198 27.423 1.00 34.81 256 LEU A N 1
ATOM 2053 C CA . LEU A 1 256 ? -4.658 -42.601 27.342 1.00 34.81 256 LEU A CA 1
ATOM 2054 C C . LEU A 1 256 ? -5.108 -43.275 28.640 1.00 34.81 256 LEU A C 1
ATOM 2056 O O . LEU A 1 256 ? -4.467 -43.163 29.684 1.00 34.81 256 LEU A O 1
ATOM 2060 N N . ARG A 1 257 ? -6.273 -43.920 28.591 1.00 33.12 257 ARG A N 1
ATOM 2061 C CA . ARG A 1 257 ? -6.850 -44.611 29.734 1.00 33.12 257 ARG A CA 1
ATOM 2062 C C . ARG A 1 257 ? -6.292 -46.023 29.721 1.00 33.12 257 ARG A C 1
ATOM 2064 O O . ARG A 1 257 ? -6.771 -46.880 28.983 1.00 33.12 257 ARG A O 1
ATOM 2071 N N . SER A 1 258 ? -5.262 -46.241 30.528 1.00 36.25 258 SER A N 1
ATOM 2072 C CA . SER A 1 258 ? -4.715 -47.563 30.804 1.00 36.25 258 SER A CA 1
ATOM 2073 C C . SER A 1 258 ? -5.809 -48.475 31.373 1.00 36.25 258 SER A C 1
ATOM 2075 O O . SER A 1 258 ? -6.145 -48.397 32.553 1.00 36.25 258 SER A O 1
ATOM 2077 N N . LYS A 1 259 ? -6.356 -49.353 30.531 1.00 34.59 259 LYS A N 1
ATOM 2078 C CA . LYS A 1 259 ? -6.698 -50.716 30.957 1.00 34.59 259 LYS A CA 1
ATOM 2079 C C . LYS A 1 259 ? -5.359 -51.470 31.043 1.00 34.59 259 LYS A C 1
ATOM 2081 O O . LYS A 1 259 ? -4.478 -51.210 30.231 1.00 34.59 259 LYS A O 1
ATOM 2086 N N . VAL A 1 260 ? -5.112 -52.342 32.012 1.00 31.61 260 VAL A N 1
ATOM 2087 C CA . VAL A 1 260 ? -6.010 -53.377 32.542 1.00 31.61 260 VAL A CA 1
ATOM 2088 C C . VAL A 1 260 ? -5.935 -53.442 34.073 1.00 31.61 260 VAL A C 1
ATOM 2090 O O . VAL A 1 260 ? -4.849 -53.367 34.641 1.00 31.61 260 VAL A O 1
ATOM 2093 N N . GLU A 1 261 ? -7.090 -53.592 34.725 1.00 33.00 261 GLU A N 1
ATOM 2094 C CA . GLU A 1 261 ? -7.189 -53.927 36.152 1.00 33.00 261 GLU A CA 1
ATOM 2095 C C . GLU A 1 261 ? -6.960 -55.424 36.399 1.00 33.00 261 GLU A C 1
ATOM 2097 O O . GLU A 1 261 ? -7.144 -56.265 35.521 1.00 33.00 261 GLU A O 1
ATOM 2102 N N . SER A 1 262 ? -6.571 -55.738 37.629 1.00 31.80 262 SER A N 1
ATOM 2103 C CA . SER A 1 262 ? -6.279 -57.077 38.136 1.00 31.80 262 SER A CA 1
ATOM 2104 C C . SER A 1 262 ? -7.409 -58.098 37.970 1.00 31.80 262 SER A C 1
ATOM 2106 O O . SER A 1 262 ? -8.552 -57.829 38.337 1.00 31.80 262 SER A O 1
ATOM 2108 N N . SER A 1 263 ? -7.034 -59.330 37.629 1.00 32.34 263 SER A N 1
ATOM 2109 C CA . SER A 1 263 ? -7.719 -60.545 38.077 1.00 32.34 263 SER A CA 1
ATOM 2110 C C . SER A 1 263 ? -6.738 -61.405 38.883 1.00 32.34 263 SER A C 1
ATOM 2112 O O . SER A 1 263 ? -5.582 -61.584 38.500 1.00 32.34 263 SER A O 1
ATOM 2114 N N . SER A 1 264 ? -7.180 -61.866 40.051 1.00 32.53 264 SER A N 1
ATOM 2115 C CA . SER A 1 264 ? -6.383 -62.594 41.043 1.00 32.53 264 SER A CA 1
ATOM 2116 C C . SER A 1 264 ? -6.616 -64.108 40.983 1.00 32.53 264 SER A C 1
ATOM 2118 O O . SER A 1 264 ? -7.687 -64.535 40.568 1.00 32.53 264 SER A O 1
ATOM 2120 N N . GLU A 1 265 ? -5.650 -64.869 41.522 1.00 32.16 265 GLU A N 1
ATOM 2121 C CA . GLU A 1 265 ? -5.733 -66.307 41.870 1.00 32.16 265 GLU A CA 1
ATOM 2122 C C . GLU A 1 265 ? -5.802 -67.308 40.685 1.00 32.16 265 GLU A C 1
ATOM 2124 O O . GLU A 1 265 ? -6.477 -67.079 39.691 1.00 32.16 265 GLU A O 1
ATOM 2129 N N . ALA A 1 266 ? -5.121 -68.465 40.691 1.00 29.81 266 ALA A N 1
ATOM 2130 C CA . ALA A 1 266 ? -4.118 -69.031 41.610 1.00 29.81 266 ALA A CA 1
ATOM 2131 C C . ALA A 1 266 ? -3.317 -70.173 40.910 1.00 29.81 266 ALA A C 1
ATOM 2133 O O . ALA A 1 266 ? -3.449 -70.388 39.711 1.00 29.81 266 ALA A O 1
ATOM 2134 N N . VAL A 1 267 ? -2.570 -70.965 41.702 1.00 31.59 267 VAL A N 1
ATOM 2135 C CA . VAL A 1 267 ? -2.051 -72.328 41.402 1.00 31.59 267 VAL A CA 1
ATOM 2136 C C . VAL A 1 267 ? -0.629 -72.460 40.802 1.00 31.59 267 VAL A C 1
ATOM 2138 O O . VAL A 1 267 ? -0.416 -72.862 39.669 1.00 31.59 267 VAL A O 1
ATOM 2141 N N . SER A 1 268 ? 0.347 -72.310 41.707 1.00 30.55 268 SER A N 1
ATOM 2142 C CA . SER A 1 268 ? 1.371 -73.326 42.053 1.00 30.55 268 SER A CA 1
ATOM 2143 C C . SER A 1 268 ? 2.549 -73.702 41.116 1.00 30.55 268 SER A C 1
ATOM 2145 O O . SER A 1 268 ? 2.365 -74.098 39.975 1.00 30.55 268 SER A O 1
ATOM 2147 N N . ARG A 1 269 ? 3.731 -73.812 41.762 1.00 30.66 269 ARG A N 1
ATOM 2148 C CA . ARG A 1 269 ? 4.855 -74.755 41.512 1.00 30.66 269 ARG A CA 1
ATOM 2149 C C . ARG A 1 269 ? 5.631 -74.657 40.179 1.00 30.66 269 ARG A C 1
ATOM 2151 O O . ARG A 1 269 ? 5.174 -75.150 39.165 1.00 30.66 269 ARG A O 1
ATOM 2158 N N . SER A 1 270 ? 6.896 -74.216 40.258 1.00 29.95 270 SER A N 1
ATOM 2159 C CA . SER A 1 270 ? 8.109 -75.079 40.271 1.00 29.95 270 SER A CA 1
ATOM 2160 C C . SER A 1 270 ? 9.346 -74.480 39.564 1.00 29.95 270 SER A C 1
ATOM 2162 O O . SER A 1 270 ? 9.282 -74.093 38.406 1.00 29.95 270 SER A O 1
ATOM 2164 N N . SER A 1 271 ? 10.484 -74.535 40.273 1.00 30.11 271 SER A N 1
ATOM 2165 C CA . SER A 1 271 ? 11.855 -74.823 39.786 1.00 30.11 271 SER A CA 1
ATOM 2166 C C . SER A 1 271 ? 12.556 -73.978 38.690 1.00 30.11 271 SER A C 1
ATOM 2168 O O . SER A 1 271 ? 12.335 -74.171 37.502 1.00 30.11 271 SER A O 1
ATOM 2170 N N . SER A 1 272 ? 13.585 -73.249 39.164 1.00 29.83 272 SER A N 1
ATOM 2171 C CA . SER A 1 272 ? 15.027 -73.405 38.822 1.00 29.83 272 SER A CA 1
ATOM 2172 C C . SER A 1 272 ? 15.672 -72.788 37.557 1.00 29.83 272 SER A C 1
ATOM 2174 O O . SER A 1 272 ? 15.047 -72.538 36.539 1.00 29.83 272 SER A O 1
ATOM 2176 N N . SER A 1 273 ? 17.009 -72.640 37.667 1.00 31.59 273 SER A N 1
ATOM 2177 C CA . SER A 1 273 ? 18.029 -72.401 36.618 1.00 31.59 273 SER A CA 1
ATOM 2178 C C . SER A 1 273 ? 18.082 -70.993 35.993 1.00 31.59 273 SER A C 1
ATOM 2180 O O . SER A 1 273 ? 17.238 -70.608 35.200 1.00 31.59 273 SER A O 1
ATOM 2182 N N . MET A 1 274 ? 19.029 -70.126 36.379 1.00 31.27 274 MET A N 1
ATOM 2183 C CA . MET A 1 274 ? 20.407 -70.036 35.833 1.00 31.27 274 MET A CA 1
ATOM 2184 C C . MET A 1 274 ? 20.505 -69.954 34.294 1.00 31.27 274 MET A C 1
ATOM 2186 O O . MET A 1 274 ? 20.406 -70.993 33.646 1.00 31.27 274 MET A O 1
ATOM 2190 N N . HIS A 1 275 ? 20.860 -68.774 33.748 1.00 32.72 275 HIS A N 1
ATOM 2191 C CA . HIS A 1 275 ? 22.106 -68.543 32.973 1.00 32.72 275 HIS A CA 1
ATOM 2192 C C . HIS A 1 275 ? 22.303 -67.064 32.534 1.00 32.72 275 HIS A C 1
ATOM 2194 O O . HIS A 1 275 ? 21.442 -66.450 31.914 1.00 32.72 275 HIS A O 1
ATOM 2200 N N . LYS A 1 276 ? 23.494 -66.520 32.824 1.00 33.66 276 LYS A N 1
ATOM 2201 C CA . LYS A 1 276 ? 24.289 -65.600 31.963 1.00 33.66 276 LYS A CA 1
ATOM 2202 C C . LYS A 1 276 ? 25.338 -66.495 31.223 1.00 33.66 276 LYS A C 1
ATOM 2204 O O . LYS A 1 276 ? 25.362 -67.671 31.595 1.00 33.66 276 LYS A O 1
ATOM 2209 N N . PRO A 1 277 ? 26.240 -66.056 30.296 1.00 50.31 277 PRO A N 1
ATOM 2210 C CA . PRO A 1 277 ? 26.767 -64.698 30.031 1.00 50.31 277 PRO A CA 1
ATOM 2211 C C . PRO A 1 277 ? 27.102 -64.377 28.531 1.00 50.31 277 PRO A C 1
ATOM 2213 O O . PRO A 1 277 ? 26.623 -65.041 27.623 1.00 50.31 277 PRO A O 1
ATOM 2216 N N . HIS A 1 278 ? 27.991 -63.382 28.337 1.00 32.53 278 HIS A N 1
ATOM 2217 C CA . HIS A 1 278 ? 28.779 -62.965 27.146 1.00 32.53 278 HIS A CA 1
ATOM 2218 C C . HIS A 1 278 ? 28.132 -61.993 26.121 1.00 32.53 278 HIS A C 1
ATOM 2220 O O . HIS A 1 278 ? 27.009 -62.229 25.704 1.00 32.53 278 HIS A O 1
ATOM 2226 N N . LEU A 1 279 ? 28.688 -60.833 25.694 1.00 32.41 279 LEU A N 1
ATOM 2227 C CA . LEU A 1 279 ? 30.007 -60.128 25.765 1.00 32.41 279 LEU A CA 1
ATOM 2228 C C . LEU A 1 279 ? 30.918 -60.286 24.519 1.00 32.41 279 LEU A C 1
ATOM 2230 O O . LEU A 1 279 ? 31.551 -61.323 24.379 1.00 32.41 279 LEU A O 1
ATOM 2234 N N . GLN A 1 280 ? 31.024 -59.221 23.697 1.00 33.59 280 GLN A N 1
ATOM 2235 C CA . GLN A 1 280 ? 32.196 -58.665 22.953 1.00 33.59 280 GLN A CA 1
ATOM 2236 C C . GLN A 1 280 ? 31.672 -57.514 22.048 1.00 33.59 280 GLN A C 1
ATOM 2238 O O . GLN A 1 280 ? 30.596 -57.652 21.481 1.00 33.59 280 GLN A O 1
ATOM 2243 N N . GLN A 1 281 ? 32.169 -56.266 22.070 1.00 32.25 281 GLN A N 1
ATOM 2244 C CA . GLN A 1 281 ? 33.498 -55.676 21.774 1.00 32.25 281 GLN A CA 1
ATOM 2245 C C . GLN A 1 281 ? 33.835 -55.515 20.275 1.00 32.25 281 GLN A C 1
ATOM 2247 O O . GLN A 1 281 ? 33.725 -56.457 19.503 1.00 32.25 281 GLN A O 1
ATOM 2252 N N . GLY A 1 282 ? 34.321 -54.317 19.905 1.00 31.67 282 GLY A N 1
ATOM 2253 C CA . GLY A 1 282 ? 34.895 -53.984 18.590 1.00 31.67 282 GLY A CA 1
ATOM 2254 C C . GLY A 1 282 ? 35.075 -52.466 18.390 1.00 31.67 282 GLY A C 1
ATOM 2255 O O . GLY A 1 282 ? 34.088 -51.747 18.283 1.00 31.67 282 GLY A O 1
ATOM 2256 N N . GLN A 1 283 ? 36.320 -51.970 18.367 1.00 32.16 283 GLN A N 1
ATOM 2257 C CA . GLN A 1 283 ? 36.693 -50.550 18.179 1.00 32.16 283 GLN A CA 1
ATOM 2258 C C . GLN A 1 283 ? 37.571 -50.342 16.925 1.00 32.16 283 GLN A C 1
ATOM 2260 O O . GLN A 1 283 ? 38.241 -51.275 16.490 1.00 32.16 283 GLN A O 1
ATOM 2265 N N . GLY A 1 284 ? 37.680 -49.083 16.464 1.00 31.92 284 GLY A N 1
ATOM 2266 C CA . GLY A 1 284 ? 38.798 -48.565 15.644 1.00 31.92 284 GLY A CA 1
ATOM 2267 C C . GLY A 1 284 ? 38.548 -48.479 14.126 1.00 31.92 284 GLY A C 1
ATOM 2268 O O . GLY A 1 284 ? 37.675 -49.166 13.615 1.00 31.92 284 GLY A O 1
ATOM 2269 N N . SER A 1 285 ? 39.250 -47.663 13.320 1.00 33.53 285 SER A N 1
ATOM 2270 C CA . SER A 1 285 ? 40.230 -46.577 13.573 1.00 33.53 285 SER A CA 1
ATOM 2271 C C . SER A 1 285 ? 40.389 -45.688 12.306 1.00 33.53 285 SER A C 1
ATOM 2273 O O . SER A 1 285 ? 40.014 -46.094 11.211 1.00 33.53 285 SER A O 1
ATOM 2275 N N . ARG A 1 286 ? 40.960 -44.479 12.442 1.00 33.56 286 ARG A N 1
ATOM 2276 C CA . ARG A 1 286 ? 41.396 -43.527 11.371 1.00 33.56 286 ARG A CA 1
ATOM 2277 C C . ARG A 1 286 ? 42.950 -43.581 11.212 1.00 33.56 286 ARG A C 1
ATOM 2279 O O . ARG A 1 286 ? 43.560 -44.230 12.058 1.00 33.56 286 ARG A O 1
ATOM 2286 N N . PRO A 1 287 ? 43.637 -42.728 10.403 1.00 53.88 287 PRO A N 1
ATOM 2287 C CA . PRO A 1 287 ? 43.565 -42.358 8.966 1.00 53.88 287 PRO A CA 1
ATOM 2288 C C . PRO A 1 287 ? 45.011 -42.498 8.348 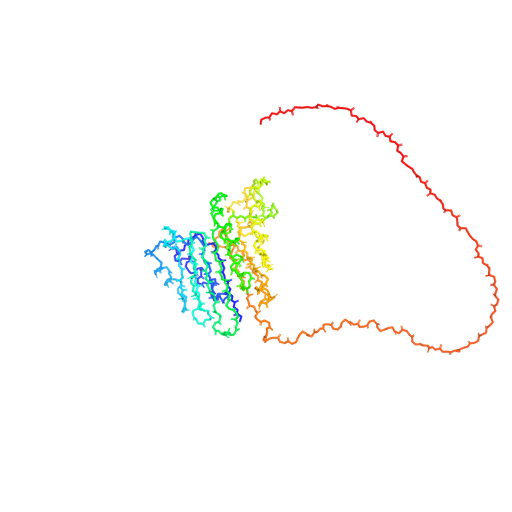1.00 53.88 287 PRO A C 1
ATOM 2290 O O . PRO A 1 287 ? 45.637 -43.500 8.679 1.00 53.88 287 PRO A O 1
ATOM 2293 N N . PRO A 1 288 ? 45.674 -41.533 7.644 1.00 56.59 288 PRO A N 1
ATOM 2294 C CA . PRO A 1 288 ? 45.316 -40.617 6.534 1.00 56.59 288 PRO A CA 1
ATOM 2295 C C . PRO A 1 288 ? 46.253 -40.698 5.285 1.00 56.59 288 PRO A C 1
ATOM 2297 O O . PRO A 1 288 ? 47.358 -41.221 5.363 1.00 56.59 288 PRO A O 1
ATOM 2300 N N . MET A 1 289 ? 45.854 -40.041 4.181 1.00 35.84 289 MET A N 1
ATOM 2301 C CA . MET A 1 289 ? 46.683 -39.402 3.118 1.00 35.84 289 MET A CA 1
ATOM 2302 C C . MET A 1 289 ? 45.769 -38.436 2.309 1.00 35.84 289 MET A C 1
ATOM 2304 O O . MET A 1 289 ? 44.552 -38.590 2.378 1.00 35.84 289 MET A O 1
ATOM 2308 N N . GLY A 1 290 ? 46.223 -37.434 1.537 1.00 33.94 290 GLY A N 1
ATOM 2309 C CA . GLY A 1 290 ? 47.567 -36.841 1.403 1.00 33.94 290 GLY A CA 1
ATOM 2310 C C . GLY A 1 290 ? 47.824 -36.195 0.019 1.00 33.94 290 GLY A C 1
ATOM 2311 O O . GLY A 1 290 ? 47.921 -36.932 -0.955 1.00 33.94 290 GLY A O 1
ATOM 2312 N N . GLY A 1 291 ? 47.981 -34.858 -0.079 1.00 33.09 291 GLY A N 1
ATOM 2313 C CA . GLY A 1 291 ? 48.437 -34.170 -1.312 1.00 33.09 291 GLY A CA 1
ATOM 2314 C C . GLY A 1 291 ? 47.787 -32.810 -1.663 1.00 33.09 291 GLY A C 1
ATOM 2315 O O . GLY A 1 291 ? 46.604 -32.742 -1.968 1.00 33.09 291 GLY A O 1
ATOM 2316 N N . SER A 1 292 ? 48.612 -31.757 -1.707 1.00 37.00 292 SER A N 1
ATOM 2317 C CA . SER A 1 292 ? 48.420 -30.443 -2.375 1.00 37.00 292 SER A CA 1
ATOM 2318 C C . SER A 1 292 ? 49.581 -30.291 -3.388 1.00 37.00 292 SER A C 1
ATOM 2320 O O . SER A 1 292 ? 50.624 -30.892 -3.100 1.00 37.00 292 SER A O 1
ATOM 2322 N N . PRO A 1 293 ? 49.497 -29.534 -4.520 1.00 51.31 293 PRO A N 1
ATOM 2323 C CA . PRO A 1 293 ? 49.572 -28.057 -4.454 1.00 51.31 293 PRO A CA 1
ATOM 2324 C C . PRO A 1 293 ? 48.993 -27.181 -5.613 1.00 51.31 293 PRO A C 1
ATOM 2326 O O . PRO A 1 293 ? 48.999 -27.550 -6.778 1.00 51.31 293 PRO A O 1
ATOM 2329 N N . ALA A 1 294 ? 48.666 -25.934 -5.233 1.00 38.38 294 ALA A N 1
ATOM 2330 C CA . ALA A 1 294 ? 48.979 -24.632 -5.873 1.00 38.38 294 ALA A CA 1
ATOM 2331 C C . ALA A 1 294 ? 48.482 -24.186 -7.283 1.00 38.38 294 ALA A C 1
ATOM 2333 O O . ALA A 1 294 ? 48.564 -24.894 -8.279 1.00 38.38 294 ALA A O 1
ATOM 2334 N N . SER A 1 295 ? 48.202 -22.867 -7.343 1.00 37.72 295 SER A N 1
ATOM 2335 C CA . SER A 1 295 ? 48.064 -21.955 -8.509 1.00 37.72 295 SER A CA 1
ATOM 2336 C C . SER A 1 295 ? 46.829 -22.123 -9.417 1.00 37.72 295 SER A C 1
ATOM 2338 O O . SER A 1 295 ? 46.391 -23.234 -9.669 1.00 37.72 295 SER A O 1
ATOM 2340 N N . GLY A 1 296 ? 46.207 -21.062 -9.949 1.00 31.05 296 GLY A N 1
ATOM 2341 C CA . GLY A 1 296 ? 46.418 -19.610 -9.800 1.00 31.05 296 GLY A CA 1
ATOM 2342 C C . GLY A 1 296 ? 45.613 -18.831 -10.863 1.00 31.05 296 GLY A C 1
ATOM 2343 O O . GLY A 1 296 ? 45.110 -19.441 -11.801 1.00 31.05 296 GLY A O 1
ATOM 2344 N N . GLY A 1 297 ? 45.521 -17.499 -10.752 1.00 30.77 297 GLY A N 1
ATOM 2345 C CA . GLY A 1 297 ? 45.021 -16.625 -11.831 1.00 30.77 297 GLY A CA 1
ATOM 2346 C C . GLY A 1 297 ? 43.780 -15.789 -11.492 1.00 30.77 297 GLY A C 1
ATOM 2347 O O . GLY A 1 297 ? 42.741 -16.313 -11.107 1.00 30.77 297 GLY A O 1
ATOM 2348 N N . ALA A 1 298 ? 43.898 -14.474 -11.679 1.00 36.59 298 ALA A N 1
ATOM 2349 C CA . ALA A 1 298 ? 42.814 -13.493 -11.609 1.00 36.59 298 ALA A CA 1
ATOM 2350 C C . ALA A 1 298 ? 42.661 -12.794 -12.969 1.00 36.59 298 ALA A C 1
ATOM 2352 O O . ALA A 1 298 ? 43.660 -12.679 -13.677 1.00 36.59 298 ALA A O 1
ATOM 2353 N N . ALA A 1 299 ? 41.475 -12.259 -13.281 1.00 38.94 299 ALA A N 1
ATOM 2354 C CA . ALA A 1 299 ? 41.307 -11.057 -14.112 1.00 38.94 299 ALA A CA 1
ATOM 2355 C C . ALA A 1 299 ? 39.853 -10.537 -14.093 1.00 38.94 299 ALA A C 1
ATOM 2357 O O . ALA A 1 299 ? 38.930 -11.326 -14.275 1.00 38.94 299 ALA A O 1
ATOM 2358 N N . SER A 1 300 ? 39.731 -9.215 -13.891 1.00 44.94 300 SER A N 1
ATOM 2359 C CA . SER A 1 300 ? 38.699 -8.267 -14.383 1.00 44.94 300 SER A CA 1
ATOM 2360 C C . SER A 1 300 ? 37.252 -8.741 -14.579 1.00 44.94 300 SER A C 1
ATOM 2362 O O . SER A 1 300 ? 36.986 -9.366 -15.632 1.00 44.94 300 SER A O 1
#